Protein AF-A0A936JHH9-F1 (afdb_monomer_lite)

Foldseek 3Di:
DDDDDDDDDDDDDDPPPPPPPPPPPDPDADDAPDKFKEAEAEPVPDDQDPQKWKWKWWWEPQDVVTWTFTAWTKDADPPVRMIMIHHRDFDDQQSFHDDPQFPGGKTWIKMFIWHAPDDGGGIDRDPQVRIFTFWTFAQWGKIADDGQQPSPVVQVQSNQDDHGIFIWGWDDDPVDFIHIHGDDSHHGYIYTDRDLCVGDYGRRPVDDPNCPPDD

Radius of gyration: 26.09 Å; chains: 1; bounding box: 79×79×77 Å

pLDDT: mean 84.9, std 17.97, range [31.81, 98.31]

Secondary structure (DSSP, 8-state):
-----------------------PPP-PPPP-SEEEEEEEE-TT-----TT-EEEEEEEE-SSSS-EEEE--EEEEETTTTEEEEEESSPPPGGGSEE-TT-SSEEEEEEEEEEE-SS---EEESSTTTT-EEEEE-TTEEEEEE-S-GGG-TTSGGGGGSPSEEEEEEEE--TTS--EEEEPPGGG-EEEE-S-GGG-----SSS--TT-----

Sequence (215 aa):
MKYCFFAMVIVAACALAACKDTTSPAPTTPTYKYSFTGKISNPKNITIPDDAYLVTAWSVSRGSPDYGYYFGEGHLDKSTNSFTVGFNADLPAEAMNLNSAMDGGLGVGYVMLVTSPTKLTGKDLKFLTDAKLWGAMDWSGMIYIGGEPSKVEWRPWGKDFKQGYNYAVGVDNPSGFDSYTPGDAKDIILLIDTTLSAFKFPNWTGINPDNHTKK

Structure (mmCIF, N/CA/C/O backbone):
data_AF-A0A936JHH9-F1
#
_entry.id   AF-A0A936JHH9-F1
#
loop_
_atom_site.group_PDB
_atom_site.id
_atom_site.type_symbol
_atom_site.label_atom_id
_atom_site.label_alt_id
_atom_site.label_comp_id
_atom_site.label_asym_id
_atom_site.label_entity_id
_atom_site.label_seq_id
_atom_site.pdbx_PDB_ins_code
_atom_site.Cartn_x
_atom_site.Cartn_y
_atom_site.Cartn_z
_atom_site.occupancy
_atom_site.B_iso_or_equiv
_atom_site.auth_seq_id
_atom_site.auth_comp_id
_atom_site.auth_asym_id
_atom_site.auth_atom_id
_atom_site.pdbx_PDB_model_num
ATOM 1 N N . MET A 1 1 ? -57.285 -57.058 55.289 1.00 37.28 1 MET A N 1
ATOM 2 C CA . MET A 1 1 ? -55.882 -57.258 54.865 1.00 37.28 1 MET A CA 1
ATOM 3 C C . MET A 1 1 ? -55.653 -56.517 53.552 1.00 37.28 1 MET A C 1
ATOM 5 O O . MET A 1 1 ? -56.453 -56.724 52.654 1.00 37.28 1 MET A O 1
ATOM 9 N N . LYS A 1 2 ? -54.550 -55.750 53.474 1.00 38.25 2 LYS A N 1
ATOM 10 C CA . LYS A 1 2 ? -53.863 -55.192 52.279 1.00 38.25 2 LYS A CA 1
ATOM 11 C C . LYS A 1 2 ? -54.515 -53.963 51.602 1.00 38.25 2 LYS A C 1
ATOM 13 O O . LYS A 1 2 ? -55.574 -54.082 51.010 1.00 38.25 2 LYS A O 1
ATOM 18 N N . TYR A 1 3 ? -54.038 -52.749 51.928 1.00 39.53 3 TYR A N 1
ATOM 19 C CA . TYR A 1 3 ? -53.020 -51.912 51.226 1.00 39.53 3 TYR A CA 1
ATOM 20 C C . TYR A 1 3 ? -53.552 -51.306 49.909 1.00 39.53 3 TYR A C 1
ATOM 22 O O . TYR A 1 3 ? -53.861 -52.041 48.984 1.00 39.53 3 TYR A O 1
ATOM 30 N N . CYS A 1 4 ? -53.871 -50.002 49.894 1.00 42.66 4 CYS A N 1
ATOM 31 C CA . CYS A 1 4 ? -53.032 -48.882 49.407 1.00 42.66 4 CYS A CA 1
ATOM 32 C C . CYS A 1 4 ? -52.686 -48.967 47.911 1.00 42.66 4 CYS A C 1
ATOM 34 O O . CYS A 1 4 ? -52.032 -49.922 47.527 1.00 42.66 4 CYS A O 1
ATOM 36 N N . PHE A 1 5 ? -53.024 -47.942 47.115 1.00 42.56 5 PHE A N 1
ATOM 37 C CA . PHE A 1 5 ? -52.044 -47.129 46.369 1.00 42.56 5 PHE A CA 1
ATOM 38 C C . PHE A 1 5 ? -52.719 -45.956 45.627 1.00 42.56 5 PHE A C 1
ATOM 40 O O . PHE A 1 5 ? -53.633 -46.132 44.828 1.00 42.56 5 PHE A O 1
ATOM 47 N N . PHE A 1 6 ? -52.233 -44.751 45.930 1.00 45.19 6 PHE A N 1
ATOM 48 C CA . PHE A 1 6 ? -52.395 -43.507 45.174 1.00 45.19 6 PHE A CA 1
ATOM 49 C C . PHE A 1 6 ? -51.649 -43.597 43.832 1.00 45.19 6 PHE A C 1
ATOM 51 O O . PHE A 1 6 ? -50.535 -44.115 43.815 1.00 45.19 6 PHE A O 1
ATOM 58 N N . ALA A 1 7 ? -52.169 -42.973 42.770 1.00 47.12 7 ALA A N 1
ATOM 59 C CA . ALA A 1 7 ? -51.330 -42.379 41.723 1.00 47.12 7 ALA A CA 1
ATOM 60 C C . ALA A 1 7 ? -52.092 -41.297 40.938 1.00 47.12 7 ALA A C 1
ATOM 62 O O . ALA A 1 7 ? -52.919 -41.569 40.072 1.00 47.12 7 ALA A O 1
ATOM 63 N N . MET A 1 8 ? -51.774 -40.055 41.287 1.00 49.56 8 MET A N 1
ATOM 64 C CA . MET A 1 8 ? -51.993 -38.823 40.536 1.00 49.56 8 MET A CA 1
ATOM 65 C C . MET A 1 8 ? -51.016 -38.812 39.348 1.00 49.56 8 MET A C 1
ATOM 67 O O . MET A 1 8 ? -49.831 -39.066 39.560 1.00 49.56 8 MET A O 1
ATOM 71 N N . VAL A 1 9 ? -51.462 -38.511 38.123 1.00 48.31 9 VAL A N 1
ATOM 72 C CA . VAL A 1 9 ? -50.543 -38.199 37.012 1.00 48.31 9 VAL A CA 1
ATOM 73 C C . VAL A 1 9 ? -50.914 -36.862 36.385 1.00 48.31 9 VAL A C 1
ATOM 75 O O . VAL A 1 9 ? -52.072 -36.554 36.114 1.00 48.31 9 VAL A O 1
ATOM 78 N N . ILE A 1 10 ? -49.857 -36.071 36.265 1.00 47.56 10 ILE A N 1
ATOM 79 C CA . ILE A 1 10 ? -49.744 -34.642 36.022 1.00 47.56 10 ILE A CA 1
ATOM 80 C C . ILE A 1 10 ? -49.918 -34.328 34.532 1.00 47.56 10 ILE A C 1
ATOM 82 O O . ILE A 1 10 ? -49.386 -35.020 33.668 1.00 47.56 10 ILE A O 1
ATOM 86 N N . VAL A 1 11 ? -50.637 -33.240 34.254 1.00 48.34 11 VAL A N 1
ATOM 87 C CA . VAL A 1 11 ? -50.750 -32.598 32.940 1.00 48.34 11 VAL A CA 1
ATOM 88 C C . VAL A 1 11 ? -49.405 -31.959 32.583 1.00 48.34 11 VAL A C 1
ATOM 90 O O . VAL A 1 11 ? -48.969 -31.033 33.263 1.00 48.34 11 VAL A O 1
ATOM 93 N N . ALA A 1 12 ? -48.760 -32.417 31.510 1.00 51.91 12 ALA A N 1
ATOM 94 C CA . ALA A 1 12 ? -47.601 -31.748 30.921 1.00 51.91 12 ALA A CA 1
ATOM 95 C C . ALA A 1 12 ? -48.016 -31.066 29.609 1.00 51.91 12 ALA A C 1
ATOM 97 O O . ALA A 1 12 ? -48.163 -31.710 28.572 1.00 51.91 12 ALA A O 1
ATOM 98 N N . ALA A 1 13 ? -48.228 -29.751 29.667 1.00 50.06 13 ALA A N 1
ATOM 99 C CA . ALA A 1 13 ? -48.361 -28.901 28.493 1.00 50.06 13 ALA A CA 1
ATOM 100 C C . ALA A 1 13 ? -46.955 -28.552 27.976 1.00 50.06 13 ALA A C 1
ATOM 102 O O . ALA A 1 13 ? -46.251 -27.735 28.568 1.00 50.06 13 ALA A O 1
ATOM 103 N N . CYS A 1 14 ? -46.532 -29.179 26.879 1.00 45.53 14 CYS A N 1
ATOM 104 C CA . CYS A 1 14 ? -45.306 -28.805 26.180 1.00 45.53 14 CYS A CA 1
ATOM 105 C C . CYS A 1 14 ? -45.549 -27.525 25.369 1.00 45.53 14 CYS A C 1
ATOM 107 O O . CYS A 1 14 ? -46.066 -27.571 24.254 1.00 45.53 14 CYS A O 1
ATOM 109 N N . ALA A 1 15 ? -45.162 -26.377 25.926 1.00 51.34 15 ALA A N 1
ATOM 110 C CA . ALA A 1 15 ? -44.961 -25.157 25.156 1.00 51.34 15 ALA A CA 1
ATOM 111 C C . ALA A 1 15 ? -43.684 -25.320 24.314 1.00 51.34 15 ALA A C 1
ATOM 113 O O . ALA A 1 15 ? -42.569 -25.209 24.821 1.00 51.34 15 ALA A O 1
ATOM 114 N N . LEU A 1 16 ? -43.848 -25.622 23.026 1.00 47.53 16 LEU A N 1
ATOM 115 C CA . LEU A 1 16 ? -42.763 -25.572 22.051 1.00 47.53 16 LEU A CA 1
ATOM 116 C C . LEU A 1 16 ? -42.421 -24.101 21.784 1.00 47.53 16 LEU A C 1
ATOM 118 O O . LEU A 1 16 ? -43.032 -23.444 20.942 1.00 47.53 16 LEU A O 1
ATOM 122 N N . ALA A 1 17 ? -41.447 -23.578 22.526 1.00 49.69 17 ALA A N 1
ATOM 123 C CA . ALA A 1 17 ? -40.739 -22.366 22.148 1.00 49.69 17 ALA A CA 1
ATOM 124 C C . ALA A 1 17 ? -39.919 -22.675 20.886 1.00 49.69 17 ALA A C 1
ATOM 126 O O . ALA A 1 17 ? -38.860 -23.295 20.948 1.00 49.69 17 ALA A O 1
ATOM 127 N N . ALA A 1 18 ? -40.438 -2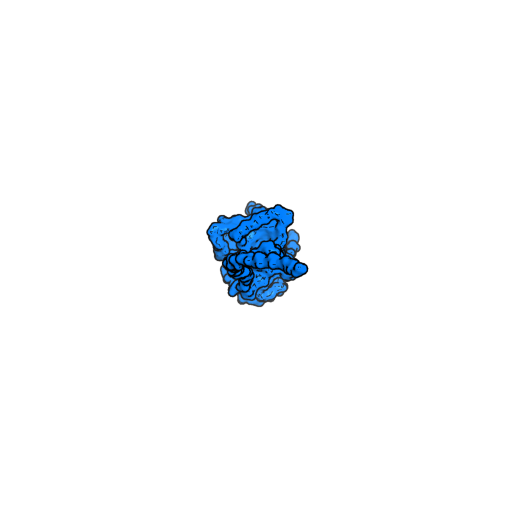2.283 19.723 1.00 47.69 18 ALA A N 1
ATOM 128 C CA . ALA A 1 18 ? -39.674 -22.282 18.487 1.00 47.69 18 ALA A CA 1
ATOM 129 C C . ALA A 1 18 ? -38.610 -21.176 18.580 1.00 47.69 18 ALA A C 1
ATOM 131 O O . ALA A 1 18 ? -38.895 -20.004 18.326 1.00 47.69 18 ALA A O 1
ATOM 132 N N . CYS A 1 19 ? -37.388 -21.546 18.975 1.00 48.44 19 CYS A N 1
ATOM 133 C CA . CYS A 1 19 ? -36.204 -20.726 18.748 1.00 48.44 19 CYS A CA 1
ATOM 134 C C . CYS A 1 19 ? -36.092 -20.487 17.244 1.00 48.44 19 CYS A C 1
ATOM 136 O O . CYS A 1 19 ? -35.827 -21.395 16.459 1.00 48.44 19 CYS A O 1
ATOM 138 N N . LYS A 1 20 ? -36.363 -19.251 16.835 1.00 44.47 20 LYS A N 1
ATOM 139 C CA . LYS A 1 20 ? -36.136 -18.783 15.478 1.00 44.47 20 LYS A CA 1
ATOM 140 C C . LYS A 1 20 ? -34.627 -18.586 15.340 1.00 44.47 20 LYS A C 1
ATOM 142 O O . LYS A 1 20 ? -34.127 -17.489 15.584 1.00 44.47 20 LYS A O 1
ATOM 147 N N . ASP A 1 21 ? -33.918 -19.667 15.021 1.00 44.75 21 ASP A N 1
ATOM 148 C CA . ASP A 1 21 ? -32.500 -19.638 14.668 1.00 44.75 21 ASP A CA 1
ATOM 149 C C . ASP A 1 21 ? -32.340 -18.748 13.441 1.00 44.75 21 ASP A C 1
ATOM 151 O O . ASP A 1 21 ? -32.486 -19.158 12.291 1.00 44.75 21 ASP A O 1
ATOM 155 N N . THR A 1 22 ? -32.087 -17.472 13.703 1.00 45.59 22 THR A N 1
ATOM 156 C CA . THR A 1 22 ? -31.690 -16.522 12.679 1.00 45.59 22 THR A CA 1
ATOM 157 C C . THR A 1 22 ? -30.211 -16.794 12.458 1.00 45.59 22 THR A C 1
ATOM 159 O O . THR A 1 22 ? -29.352 -16.163 13.068 1.00 45.59 22 THR A O 1
ATOM 162 N N . THR A 1 23 ? -29.910 -17.817 11.658 1.00 45.91 23 THR A N 1
ATOM 163 C CA . THR A 1 23 ? -28.561 -18.063 11.150 1.00 45.91 23 THR A CA 1
ATOM 164 C C . THR A 1 23 ? -28.244 -16.903 10.217 1.00 45.91 23 THR A C 1
ATOM 166 O O . THR A 1 23 ? -28.537 -16.933 9.025 1.00 45.91 23 THR A O 1
ATOM 169 N N . SER A 1 24 ? -27.720 -15.818 10.787 1.00 48.38 24 SER A N 1
ATOM 170 C CA . SER A 1 24 ? -27.083 -14.780 9.990 1.00 48.38 24 SER A CA 1
ATOM 171 C C . SER A 1 24 ? -25.964 -15.478 9.212 1.00 48.38 24 SER A C 1
ATOM 173 O O . SER A 1 24 ? -25.169 -16.182 9.848 1.00 48.38 24 SER A O 1
ATOM 175 N N . PRO A 1 25 ? -25.919 -15.391 7.870 1.00 48.16 25 PRO A N 1
ATOM 176 C CA . PRO A 1 25 ? -24.833 -15.999 7.120 1.00 48.16 25 PRO A CA 1
ATOM 177 C C . PRO A 1 25 ? -23.523 -15.452 7.683 1.00 48.16 25 PRO A C 1
ATOM 179 O O . PRO A 1 25 ? -23.380 -14.240 7.862 1.00 48.16 25 PRO A O 1
ATOM 182 N N . ALA A 1 26 ? -22.602 -16.354 8.032 1.00 53.66 26 ALA A N 1
ATOM 183 C CA . ALA A 1 26 ? -21.278 -15.958 8.484 1.00 53.66 26 ALA A CA 1
ATOM 184 C C . ALA A 1 26 ? -20.702 -14.973 7.452 1.00 53.66 26 ALA A C 1
ATOM 186 O O . ALA A 1 26 ? -20.845 -15.237 6.252 1.00 53.66 26 ALA A O 1
ATOM 187 N N . PRO A 1 27 ? -20.115 -13.838 7.873 1.00 54.44 27 PRO A N 1
ATOM 188 C CA . PRO A 1 27 ? -19.534 -12.888 6.938 1.00 54.44 27 PRO A CA 1
ATOM 189 C C . PRO A 1 27 ? -18.523 -13.634 6.067 1.00 54.44 27 PRO A C 1
ATOM 191 O O . PRO A 1 27 ? -17.508 -14.131 6.550 1.00 54.44 27 PRO A O 1
ATOM 194 N N . THR A 1 28 ? -18.845 -13.788 4.785 1.00 62.06 28 THR A N 1
ATOM 195 C CA . THR A 1 28 ? -17.970 -14.472 3.841 1.00 62.06 28 THR A CA 1
ATOM 196 C C . THR A 1 28 ? -16.785 -13.564 3.581 1.00 62.06 28 THR A C 1
ATOM 198 O O . THR A 1 28 ? -16.964 -12.456 3.068 1.00 62.06 28 THR A O 1
ATOM 201 N N . THR A 1 29 ? -15.584 -14.019 3.935 1.00 69.19 29 THR A N 1
ATOM 202 C CA . THR A 1 29 ? -14.341 -13.332 3.585 1.00 69.19 29 THR A CA 1
ATOM 203 C C . THR A 1 29 ? -14.344 -13.040 2.080 1.00 69.19 29 THR A C 1
ATOM 205 O O . THR A 1 29 ? -14.565 -13.965 1.290 1.00 69.19 29 THR A O 1
ATOM 208 N N . PRO A 1 30 ? -14.136 -11.781 1.654 1.00 80.31 30 PRO A N 1
ATOM 209 C CA . PRO A 1 30 ? -14.100 -11.452 0.237 1.00 80.31 30 PRO A CA 1
ATOM 210 C C . PRO A 1 30 ? -13.032 -12.281 -0.480 1.00 80.31 30 PRO A C 1
ATOM 212 O O . PRO A 1 30 ? -11.924 -12.453 0.028 1.00 80.31 30 PRO A O 1
ATOM 215 N N . THR A 1 31 ? -13.363 -12.799 -1.662 1.00 88.88 31 THR A N 1
ATOM 216 C CA . THR A 1 31 ? -12.397 -13.497 -2.519 1.00 88.88 31 THR A CA 1
ATOM 217 C C . THR A 1 31 ? -11.815 -12.504 -3.517 1.00 88.88 31 THR A C 1
ATOM 219 O O . THR A 1 31 ? -12.568 -11.793 -4.180 1.00 88.88 31 THR A O 1
ATOM 222 N N . TYR A 1 32 ? -10.487 -12.471 -3.636 1.00 94.25 32 TYR A N 1
ATOM 223 C CA . TYR A 1 32 ? -9.780 -11.593 -4.566 1.00 94.25 32 TYR A CA 1
ATOM 224 C C . TYR A 1 32 ? -8.966 -12.397 -5.581 1.00 94.25 32 TYR A C 1
ATOM 226 O O . TYR A 1 32 ? -8.462 -13.470 -5.251 1.00 94.25 32 TYR A O 1
ATOM 234 N N . LYS A 1 33 ? -8.779 -11.861 -6.797 1.00 95.50 33 LYS A N 1
ATOM 235 C CA . LYS A 1 33 ? -7.857 -12.443 -7.799 1.00 95.50 33 LYS A CA 1
ATOM 236 C C . LYS A 1 33 ? -6.419 -12.497 -7.268 1.00 95.50 33 LYS A C 1
ATOM 238 O O . LYS A 1 33 ? -5.722 -13.488 -7.465 1.00 95.50 33 LYS A O 1
ATOM 243 N N . TYR A 1 34 ? -5.999 -11.437 -6.580 1.00 96.00 34 TYR A N 1
ATOM 244 C CA . TYR A 1 34 ? -4.738 -11.351 -5.851 1.00 96.00 34 TYR A CA 1
ATOM 245 C C . TYR A 1 34 ? -5.030 -10.900 -4.424 1.00 96.00 34 TYR A C 1
ATOM 247 O O . TYR A 1 34 ? -5.748 -9.920 -4.236 1.00 96.00 34 TYR A O 1
ATOM 255 N N . SER A 1 35 ? -4.474 -11.578 -3.423 1.00 96.38 35 SER A N 1
ATOM 256 C CA . SER A 1 35 ? -4.712 -11.262 -2.011 1.00 96.38 35 SER A CA 1
ATOM 257 C C . SER A 1 35 ? -3.465 -11.440 -1.164 1.00 96.38 35 SER A C 1
ATOM 259 O O . SER A 1 35 ? -2.691 -12.371 -1.383 1.00 96.38 35 SER A O 1
ATOM 261 N N . PHE A 1 36 ? -3.331 -10.593 -0.149 1.00 97.00 36 PHE A N 1
ATOM 262 C CA . PHE A 1 36 ? -2.259 -10.642 0.835 1.00 97.00 36 PHE A CA 1
ATOM 263 C C . PHE A 1 36 ? -2.875 -10.543 2.223 1.00 97.00 36 PHE A C 1
ATOM 265 O O . PHE A 1 36 ? -3.537 -9.553 2.546 1.00 97.00 36 PHE A O 1
ATOM 272 N N . THR A 1 37 ? -2.677 -11.588 3.019 1.00 97.06 37 THR A N 1
ATOM 273 C CA . THR A 1 37 ? -3.232 -11.702 4.367 1.00 97.06 37 THR A CA 1
ATOM 274 C C . THR A 1 37 ? -2.119 -11.546 5.388 1.00 97.06 37 THR A C 1
ATOM 276 O O . THR A 1 37 ? -1.065 -12.162 5.253 1.00 97.06 37 THR A O 1
ATOM 279 N N . GLY A 1 38 ? -2.368 -10.742 6.414 1.00 97.25 38 GLY A N 1
ATOM 280 C CA . GLY A 1 38 ? -1.424 -10.484 7.490 1.00 97.25 38 GLY A CA 1
ATOM 281 C C . GLY A 1 38 ? -2.095 -10.425 8.853 1.00 97.25 38 GLY A C 1
ATOM 282 O O . GLY A 1 38 ? -3.300 -10.654 8.996 1.00 97.25 38 GLY A O 1
ATOM 283 N N . LYS A 1 39 ? -1.300 -10.105 9.873 1.00 97.88 39 LYS A N 1
ATOM 284 C CA . LYS A 1 39 ? -1.772 -9.947 11.253 1.00 97.88 39 LYS A CA 1
ATOM 285 C C . LYS A 1 39 ? -1.937 -8.480 11.613 1.00 97.88 39 LYS A C 1
ATOM 287 O O . LYS A 1 39 ? -1.197 -7.619 11.139 1.00 97.88 39 LYS A O 1
ATOM 292 N N . ILE A 1 40 ? -2.880 -8.210 12.503 1.00 97.94 40 ILE A N 1
ATOM 293 C CA . ILE A 1 40 ? -3.062 -6.887 13.094 1.00 97.94 40 ILE A CA 1
ATOM 294 C C . ILE A 1 40 ? -2.207 -6.794 14.366 1.00 97.94 40 ILE A C 1
ATOM 296 O O . ILE A 1 40 ? -2.269 -7.662 15.236 1.00 97.94 40 ILE A O 1
ATOM 300 N N . SER A 1 41 ? -1.416 -5.731 14.494 1.00 97.44 41 SER A N 1
ATOM 301 C CA . SER A 1 41 ? -0.693 -5.381 15.718 1.00 97.44 41 SER A CA 1
ATOM 302 C C . SER A 1 41 ? -1.325 -4.136 16.331 1.00 97.44 41 SER A C 1
ATOM 304 O O . SER A 1 41 ? -1.274 -3.060 15.742 1.00 97.44 41 SER A O 1
ATOM 306 N N . ASN A 1 42 ? -1.936 -4.270 17.510 1.00 97.25 42 ASN A N 1
ATOM 307 C CA . ASN A 1 42 ? -2.606 -3.166 18.204 1.00 97.25 42 ASN A CA 1
ATOM 308 C C . ASN A 1 42 ? -2.096 -3.008 19.648 1.00 97.25 42 ASN A C 1
ATOM 310 O O . ASN A 1 42 ? -2.848 -3.218 20.600 1.00 97.25 42 ASN A O 1
ATOM 314 N N . PRO A 1 43 ? -0.813 -2.647 19.845 1.00 96.50 43 PRO A N 1
ATOM 315 C CA . PRO A 1 43 ? -0.202 -2.587 21.177 1.00 96.50 43 PRO A CA 1
ATOM 316 C C . PRO A 1 43 ? -0.817 -1.504 22.075 1.00 96.50 43 PRO A C 1
ATOM 318 O O . PRO A 1 43 ? -0.713 -1.577 23.297 1.00 96.50 43 PRO A O 1
ATOM 321 N N . LYS A 1 44 ? -1.459 -0.494 21.475 1.00 97.06 44 LYS A N 1
ATOM 322 C CA . LYS A 1 44 ? -2.108 0.621 22.175 1.00 97.06 44 LYS A CA 1
ATOM 323 C C . LYS A 1 44 ? -3.580 0.353 22.508 1.00 97.06 44 LYS A C 1
ATOM 325 O O . LYS A 1 44 ? -4.221 1.231 23.077 1.00 97.06 44 LYS A O 1
ATOM 330 N N . ASN A 1 45 ? -4.115 -0.824 22.162 1.00 96.25 45 ASN A N 1
ATOM 331 C CA . ASN A 1 45 ? -5.528 -1.181 22.339 1.00 96.25 45 ASN A CA 1
ATOM 332 C C . ASN A 1 45 ? -6.491 -0.124 21.766 1.00 96.25 45 ASN A C 1
ATOM 334 O O . ASN A 1 45 ? -7.514 0.199 22.368 1.00 96.25 45 ASN A O 1
ATOM 338 N N . ILE A 1 46 ? -6.153 0.447 20.608 1.00 97.38 46 ILE A N 1
ATOM 339 C CA . ILE A 1 46 ? -6.993 1.438 19.931 1.00 97.38 46 ILE A CA 1
ATOM 340 C C . ILE A 1 46 ? -8.233 0.731 19.384 1.00 97.38 46 ILE A C 1
ATOM 342 O O . ILE A 1 46 ? -8.122 -0.245 18.640 1.00 97.38 46 ILE A O 1
ATOM 346 N N . THR A 1 47 ? -9.420 1.234 19.718 1.00 96.62 47 THR A N 1
ATOM 347 C CA . THR A 1 47 ? -10.672 0.741 19.137 1.00 96.62 47 THR A CA 1
ATOM 348 C C . THR A 1 47 ? -10.741 1.120 17.660 1.00 96.62 47 THR A C 1
ATOM 350 O O . THR A 1 47 ? -10.872 2.297 17.325 1.00 96.62 47 THR A O 1
ATOM 353 N N . ILE A 1 48 ? -10.668 0.120 16.780 1.00 96.12 48 ILE A N 1
ATOM 354 C CA . ILE A 1 48 ? -10.837 0.299 15.334 1.00 96.12 48 ILE A CA 1
ATOM 355 C C . ILE A 1 48 ? -12.331 0.509 15.032 1.00 96.12 48 ILE A C 1
ATOM 357 O O . ILE A 1 48 ? -13.123 -0.376 15.386 1.00 96.12 48 ILE A O 1
ATOM 361 N N . PRO A 1 49 ? -12.726 1.608 14.362 1.00 96.19 49 PRO A N 1
ATOM 362 C CA . PRO A 1 49 ? -14.112 1.833 13.954 1.00 96.19 49 PRO A CA 1
ATOM 363 C C . PRO A 1 49 ? -14.678 0.699 13.094 1.00 96.19 49 PRO A C 1
ATOM 365 O O . PRO A 1 49 ? -13.938 -0.019 12.421 1.00 96.19 49 PRO A O 1
ATOM 368 N N . ASP A 1 50 ? -15.995 0.521 13.110 1.00 93.31 50 ASP A N 1
ATOM 369 C CA . ASP A 1 50 ? -16.654 -0.528 12.318 1.00 93.31 50 ASP A CA 1
ATOM 370 C C . ASP A 1 50 ? -16.748 -0.183 10.828 1.00 93.31 50 ASP A C 1
ATOM 372 O O . ASP A 1 50 ? -16.818 -1.081 9.995 1.00 93.31 50 ASP A O 1
ATOM 376 N N . ASP A 1 51 ? -16.689 1.105 10.488 1.00 94.62 51 ASP A N 1
ATOM 377 C CA . ASP A 1 51 ? -16.628 1.616 9.118 1.00 94.62 51 ASP A CA 1
ATOM 378 C C . ASP A 1 51 ? -15.189 1.760 8.590 1.00 94.62 51 ASP A C 1
ATOM 380 O O . ASP A 1 51 ? -14.987 2.227 7.468 1.00 94.62 51 ASP A O 1
ATOM 384 N N . ALA A 1 52 ? -14.178 1.366 9.373 1.00 96.50 52 ALA A N 1
ATOM 385 C CA . ALA A 1 52 ? -12.794 1.396 8.924 1.00 96.50 52 ALA A CA 1
ATOM 386 C C . ALA A 1 52 ? -12.549 0.335 7.843 1.00 96.50 52 ALA A C 1
ATOM 388 O O . ALA A 1 52 ? -12.929 -0.828 7.988 1.00 96.50 52 ALA A O 1
ATOM 389 N N . TYR A 1 53 ? -11.861 0.722 6.773 1.00 95.88 53 TYR A N 1
ATOM 390 C CA . TYR A 1 53 ? -11.550 -0.159 5.653 1.00 95.88 53 TYR A CA 1
ATOM 391 C C . TYR A 1 53 ? -10.105 0.001 5.197 1.00 95.88 53 TYR A C 1
ATOM 393 O O . TYR A 1 53 ? -9.462 1.032 5.407 1.00 95.88 53 TYR A O 1
ATOM 401 N N . LEU A 1 54 ? -9.592 -1.054 4.568 1.00 97.31 54 LEU A N 1
ATOM 402 C CA . LEU A 1 54 ? -8.259 -1.053 3.985 1.00 97.31 54 LEU A CA 1
ATOM 403 C C . LEU A 1 54 ? -8.285 -0.500 2.566 1.00 97.31 54 LEU A C 1
ATOM 405 O O . LEU A 1 54 ? -9.151 -0.850 1.762 1.00 97.31 54 LEU A O 1
ATOM 409 N N . VAL A 1 55 ? -7.282 0.311 2.252 1.00 96.50 55 VAL A N 1
ATOM 410 C CA . VAL A 1 55 ? -7.016 0.841 0.916 1.00 96.50 55 VAL A CA 1
ATOM 411 C C . VAL A 1 55 ? -5.513 0.822 0.656 1.00 96.50 55 VAL A C 1
ATOM 413 O O . VAL A 1 55 ? -4.718 0.949 1.587 1.00 96.50 55 VAL A O 1
ATOM 416 N N . THR A 1 56 ? -5.114 0.674 -0.607 1.00 97.50 56 THR A N 1
ATOM 417 C CA . THR A 1 56 ? -3.716 0.881 -1.011 1.00 97.50 56 THR A CA 1
ATOM 418 C C . THR A 1 56 ? -3.587 2.219 -1.731 1.00 97.50 56 THR A C 1
ATOM 420 O O . THR A 1 56 ? -4.277 2.458 -2.724 1.00 97.50 56 THR A O 1
ATOM 423 N N . ALA A 1 57 ? -2.714 3.090 -1.228 1.00 95.81 57 ALA A N 1
ATOM 424 C CA . ALA A 1 57 ? -2.317 4.325 -1.893 1.00 95.81 57 ALA A CA 1
ATOM 425 C C . ALA A 1 57 ? -1.049 4.090 -2.708 1.00 95.81 57 ALA A C 1
ATOM 427 O O . ALA A 1 57 ? 0.028 3.892 -2.150 1.00 95.81 57 ALA A O 1
ATOM 428 N N . TRP A 1 58 ? -1.181 4.121 -4.025 1.00 96.12 58 TRP A N 1
ATOM 429 C CA . TRP A 1 58 ? -0.084 3.976 -4.969 1.00 96.12 58 TRP A CA 1
ATOM 430 C C . TRP A 1 58 ? 0.590 5.328 -5.187 1.00 96.12 58 TRP A C 1
ATOM 432 O O . TRP A 1 58 ? -0.062 6.281 -5.607 1.00 96.12 58 TRP A O 1
ATOM 442 N N . SER A 1 59 ? 1.878 5.421 -4.873 1.00 93.38 59 SER A N 1
ATOM 443 C CA . SER A 1 59 ? 2.683 6.625 -5.061 1.00 93.38 59 SER A CA 1
ATOM 444 C C . SER A 1 59 ? 3.124 6.748 -6.517 1.00 93.38 59 SER A C 1
ATOM 446 O O . SER A 1 59 ? 3.792 5.856 -7.056 1.00 93.38 59 SER A O 1
ATOM 448 N N . VAL A 1 60 ? 2.738 7.850 -7.162 1.00 91.94 60 VAL A N 1
ATOM 449 C CA . VAL A 1 60 ? 3.018 8.113 -8.575 1.00 91.94 60 VAL A CA 1
ATOM 450 C C . VAL A 1 60 ? 3.876 9.368 -8.716 1.00 91.94 60 VAL A C 1
ATOM 452 O O . VAL A 1 60 ? 3.393 10.493 -8.579 1.00 91.94 60 VAL A O 1
ATOM 455 N N . SER A 1 61 ? 5.142 9.155 -9.075 1.00 87.06 61 SER A N 1
ATOM 456 C CA . SER A 1 61 ? 6.166 10.175 -9.330 1.00 87.06 61 SER A CA 1
ATOM 457 C C . SER A 1 61 ? 6.497 10.256 -10.824 1.00 87.06 61 SER A C 1
ATOM 459 O O . SER A 1 61 ? 7.631 10.056 -11.261 1.00 87.06 61 SER A O 1
ATOM 461 N N . ARG A 1 62 ? 5.463 10.484 -11.643 1.00 75.50 62 ARG A N 1
ATOM 462 C CA . ARG A 1 62 ? 5.546 10.527 -13.119 1.00 75.50 62 ARG A CA 1
ATOM 463 C C . ARG A 1 62 ? 4.853 11.758 -13.726 1.00 75.50 62 ARG A C 1
ATOM 465 O O . ARG A 1 62 ? 4.569 11.799 -14.921 1.00 75.50 62 ARG A O 1
ATOM 472 N N . GLY A 1 63 ? 4.542 12.761 -12.913 1.00 64.88 63 GLY A N 1
ATOM 473 C CA . GLY A 1 63 ? 3.892 13.997 -13.337 1.00 64.88 63 GLY A CA 1
ATOM 474 C C . GLY A 1 63 ? 4.264 15.143 -12.408 1.00 64.88 63 GLY A C 1
ATOM 475 O O . GLY A 1 63 ? 4.834 14.919 -11.352 1.00 64.88 63 GLY A O 1
ATOM 476 N N . SER A 1 64 ? 3.957 16.376 -12.806 1.00 72.12 64 SER A N 1
ATOM 477 C CA . SER A 1 64 ? 4.043 17.526 -11.906 1.00 72.12 64 SER A CA 1
ATOM 478 C C . SER A 1 64 ? 2.631 18.072 -11.692 1.00 72.12 64 SER A C 1
ATOM 480 O O . SER A 1 64 ? 2.022 18.538 -12.660 1.00 72.12 64 SER A O 1
ATOM 482 N N . PRO A 1 65 ? 2.069 17.990 -10.475 1.00 81.75 65 PRO A N 1
ATOM 483 C CA . PRO A 1 65 ? 2.658 17.409 -9.263 1.00 81.75 65 PRO A CA 1
ATOM 484 C C . PRO A 1 65 ? 2.614 15.867 -9.235 1.00 81.75 65 PRO A C 1
ATOM 486 O O . PRO A 1 65 ? 1.802 15.247 -9.931 1.00 81.75 65 PRO A O 1
ATOM 489 N N . ASP A 1 66 ? 3.444 15.279 -8.370 1.00 86.31 66 ASP A N 1
ATOM 490 C CA . ASP A 1 66 ? 3.292 13.902 -7.883 1.00 86.31 66 ASP A CA 1
ATOM 491 C C . ASP A 1 66 ? 1.921 13.720 -7.213 1.00 86.31 66 ASP A C 1
ATOM 493 O O . ASP A 1 66 ? 1.314 14.681 -6.727 1.00 86.31 66 ASP A O 1
ATOM 497 N N . TYR A 1 67 ? 1.413 12.488 -7.195 1.00 89.56 67 TYR A N 1
ATOM 498 C CA . TYR A 1 67 ? 0.098 12.189 -6.631 1.00 89.56 67 TYR A CA 1
ATOM 499 C C . TYR A 1 67 ? -0.004 10.772 -6.069 1.00 89.56 67 TYR A C 1
ATOM 501 O O . TYR A 1 67 ? 0.776 9.885 -6.414 1.00 89.56 67 TYR A O 1
ATOM 509 N N . GLY A 1 68 ? -0.997 10.564 -5.205 1.00 92.00 68 GLY A N 1
ATOM 510 C CA . GLY A 1 68 ? -1.439 9.239 -4.793 1.00 92.00 68 GLY A CA 1
ATOM 511 C C . GLY A 1 68 ? -2.555 8.736 -5.705 1.00 92.00 68 GLY A C 1
ATOM 512 O O . GLY A 1 68 ? -3.367 9.518 -6.198 1.00 92.00 68 GLY A O 1
ATOM 513 N N . TYR A 1 69 ? -2.628 7.431 -5.920 1.00 95.00 69 TYR A N 1
ATOM 514 C CA . TYR A 1 69 ? -3.771 6.789 -6.558 1.00 95.00 69 TYR A CA 1
ATOM 515 C C . TYR A 1 69 ? -4.323 5.710 -5.633 1.00 95.00 69 TYR A C 1
ATOM 517 O O . TYR A 1 69 ? -3.596 4.804 -5.240 1.00 95.00 69 TYR A O 1
ATOM 525 N N . TYR A 1 70 ? -5.601 5.773 -5.281 1.00 96.94 70 TYR A N 1
ATOM 526 C CA . TYR A 1 70 ? -6.241 4.773 -4.434 1.00 96.94 70 TYR A CA 1
ATOM 527 C C . TYR A 1 70 ? -6.821 3.643 -5.277 1.00 96.94 70 TYR A C 1
ATOM 529 O O . TYR A 1 70 ? -7.748 3.841 -6.069 1.00 96.94 70 TYR A O 1
ATOM 537 N N . PHE A 1 71 ? -6.271 2.445 -5.100 1.00 97.25 71 PHE A N 1
ATOM 538 C CA . PHE A 1 71 ? -6.729 1.242 -5.784 1.00 97.25 71 PHE A CA 1
ATOM 539 C C . PHE A 1 71 ? -6.478 0.001 -4.938 1.00 97.25 71 PHE A C 1
ATOM 541 O O . PHE A 1 71 ? -5.417 -0.143 -4.334 1.00 97.25 71 PHE A O 1
ATOM 548 N N . GLY A 1 72 ? -7.428 -0.928 -4.964 1.00 95.75 72 GLY A N 1
ATOM 549 C CA . GLY A 1 72 ? -7.449 -2.088 -4.084 1.00 95.75 72 GLY A CA 1
ATOM 550 C C . GLY A 1 72 ? -8.305 -1.838 -2.854 1.00 95.75 72 GLY A C 1
ATOM 551 O O . GLY A 1 72 ? -8.592 -0.703 -2.472 1.00 95.75 72 GLY A O 1
ATOM 552 N N . GLU A 1 73 ? -8.736 -2.928 -2.251 1.00 94.50 73 GLU A N 1
ATOM 553 C CA . GLU A 1 73 ? -9.593 -2.915 -1.077 1.00 94.50 73 GLU A CA 1
ATOM 554 C C . GLU A 1 73 ? -9.147 -3.999 -0.111 1.00 94.50 73 GLU A C 1
ATOM 556 O O . GLU A 1 73 ? -8.294 -4.826 -0.429 1.00 94.50 73 GLU A O 1
ATOM 561 N N . GLY A 1 74 ? -9.702 -4.005 1.089 1.00 93.38 74 GLY A N 1
ATOM 562 C CA . GLY A 1 74 ? -9.413 -5.074 2.016 1.00 93.38 74 GLY A CA 1
ATOM 563 C C . GLY A 1 74 ? -10.439 -5.193 3.116 1.00 93.38 74 GLY A C 1
ATOM 564 O O . GLY A 1 74 ? -11.373 -4.402 3.237 1.00 93.38 74 GLY A O 1
ATOM 565 N N . HIS A 1 75 ? -10.241 -6.227 3.913 1.00 91.62 75 HIS A N 1
ATOM 566 C CA . HIS A 1 75 ? -11.129 -6.644 4.975 1.00 91.62 75 HIS A CA 1
ATOM 567 C C . HIS A 1 75 ? -10.327 -6.874 6.255 1.00 91.62 75 HIS A C 1
ATOM 569 O O . HIS A 1 75 ? -9.224 -7.424 6.209 1.00 91.62 75 HIS A O 1
ATOM 575 N N . LEU A 1 76 ? -10.893 -6.462 7.388 1.00 94.25 76 LEU A N 1
ATOM 576 C CA . LEU A 1 76 ? -10.393 -6.791 8.716 1.00 94.25 76 LEU A CA 1
ATOM 577 C C . LEU A 1 76 ? -11.242 -7.909 9.311 1.00 94.25 76 LEU A C 1
ATOM 579 O O . LEU A 1 76 ? -12.457 -7.757 9.432 1.00 94.25 76 LEU A O 1
ATOM 583 N N . ASP A 1 77 ? -10.592 -8.966 9.779 1.00 92.50 77 ASP A N 1
ATOM 584 C CA . ASP A 1 77 ? -11.215 -9.968 10.629 1.00 92.50 77 ASP A CA 1
ATOM 585 C C . ASP A 1 77 ? -10.746 -9.755 12.074 1.00 92.50 77 ASP A C 1
ATOM 587 O O . ASP A 1 77 ? -9.680 -10.209 12.506 1.00 92.50 77 ASP A O 1
ATOM 591 N N . LYS A 1 78 ? -11.578 -9.039 12.837 1.00 87.25 78 LYS A N 1
ATOM 592 C CA . LYS A 1 78 ? -11.332 -8.742 14.255 1.00 87.25 78 LYS A CA 1
ATOM 593 C C . LYS A 1 78 ? -11.340 -10.013 15.123 1.00 87.25 78 LYS A C 1
ATOM 595 O O . LYS A 1 78 ? -10.753 -9.996 16.199 1.00 87.25 78 LYS A O 1
ATOM 600 N N . SER A 1 79 ? -11.976 -11.104 14.679 1.00 89.56 79 SER A N 1
ATOM 601 C CA . SER A 1 79 ? -12.081 -12.352 15.450 1.00 89.56 79 SER A CA 1
ATOM 602 C C . SER A 1 79 ? -10.801 -13.186 15.392 1.00 89.56 79 SER A C 1
ATOM 604 O O . SER A 1 79 ? -10.406 -13.785 16.390 1.00 89.56 79 SER A O 1
ATOM 606 N N . THR A 1 80 ? -10.115 -13.169 14.247 1.00 91.31 80 THR A N 1
ATOM 607 C CA . THR A 1 80 ? -8.826 -13.849 14.044 1.00 91.31 80 THR A CA 1
ATOM 608 C C . THR A 1 80 ? -7.629 -12.903 14.153 1.00 91.31 80 THR A C 1
ATOM 610 O O . THR A 1 80 ? -6.485 -13.332 13.994 1.00 91.31 80 THR A O 1
ATOM 613 N N . ASN A 1 81 ? -7.879 -11.622 14.451 1.00 93.50 81 ASN A N 1
ATOM 614 C CA . ASN A 1 81 ? -6.880 -10.555 14.507 1.00 93.50 81 ASN A CA 1
ATOM 615 C C . ASN A 1 81 ? -6.028 -10.492 13.223 1.00 93.50 81 ASN A C 1
ATOM 617 O O . ASN A 1 81 ? -4.799 -10.346 13.255 1.00 93.50 81 ASN A O 1
ATOM 621 N N . SER A 1 82 ? -6.699 -10.644 12.083 1.00 96.06 82 SER A N 1
ATOM 622 C CA . SER A 1 82 ? -6.083 -10.699 10.764 1.00 96.06 82 SER A CA 1
ATOM 623 C C . SER A 1 82 ? -6.694 -9.673 9.823 1.00 96.06 82 SER A C 1
ATOM 625 O O . SER A 1 82 ? -7.762 -9.107 10.065 1.00 96.06 82 SER A O 1
ATOM 627 N N . PHE A 1 83 ? -5.990 -9.411 8.734 1.00 96.69 83 PHE A N 1
ATOM 628 C CA . PHE A 1 83 ? -6.498 -8.582 7.662 1.00 96.69 83 PHE A CA 1
ATOM 629 C C . PHE A 1 83 ? -6.131 -9.170 6.314 1.00 96.69 83 PHE A C 1
ATOM 631 O O . PHE A 1 83 ? -5.150 -9.898 6.201 1.00 96.69 83 PHE A O 1
ATOM 638 N N . THR A 1 84 ? -6.896 -8.826 5.285 1.00 96.56 84 THR A N 1
ATOM 639 C CA . THR A 1 84 ? -6.581 -9.169 3.899 1.00 96.56 84 THR A CA 1
ATOM 640 C C . THR A 1 84 ? -6.738 -7.938 3.029 1.00 96.56 84 THR A C 1
ATOM 642 O O . THR A 1 84 ? -7.812 -7.344 3.015 1.00 96.56 84 THR A O 1
ATOM 645 N N . VAL A 1 85 ? -5.693 -7.572 2.290 1.00 97.00 85 VAL A N 1
ATOM 646 C CA . VAL A 1 85 ? -5.793 -6.628 1.169 1.00 97.00 85 VAL A CA 1
ATOM 647 C C . VAL A 1 85 ? -5.871 -7.417 -0.132 1.00 97.00 85 VAL A C 1
ATOM 649 O O . VAL A 1 85 ? -5.276 -8.491 -0.250 1.00 97.00 85 VAL A O 1
ATOM 652 N N . GLY A 1 86 ? -6.613 -6.909 -1.105 1.00 96.44 86 GLY A N 1
ATOM 653 C CA . GLY A 1 86 ? -6.874 -7.618 -2.338 1.00 96.44 86 GLY A CA 1
ATOM 654 C C . GLY A 1 86 ? -7.123 -6.733 -3.547 1.00 96.44 86 GLY A C 1
ATOM 655 O O . GLY A 1 86 ? -7.484 -5.556 -3.453 1.00 96.44 86 GLY A O 1
ATOM 656 N N . PHE A 1 87 ? -6.907 -7.347 -4.707 1.00 97.38 87 PHE A N 1
ATOM 657 C CA . PHE A 1 87 ? -6.975 -6.724 -6.019 1.00 97.38 87 PHE A CA 1
ATOM 658 C C . PHE A 1 87 ? -7.677 -7.677 -6.990 1.00 97.38 87 PHE A C 1
ATOM 660 O O . PHE A 1 87 ? -7.294 -8.840 -7.122 1.00 97.38 87 PHE A O 1
ATOM 667 N N . ASN A 1 88 ? -8.712 -7.185 -7.672 1.00 96.12 88 ASN A N 1
ATOM 668 C CA . ASN A 1 88 ? -9.515 -7.964 -8.626 1.00 96.12 88 ASN A CA 1
ATOM 669 C C . ASN A 1 88 ? -9.173 -7.689 -10.094 1.00 96.12 88 ASN A C 1
ATOM 671 O O . ASN A 1 88 ? -9.665 -8.371 -10.991 1.00 96.12 88 ASN A O 1
ATOM 675 N N . ALA A 1 89 ? -8.304 -6.718 -10.336 1.00 96.50 89 ALA A N 1
ATOM 676 C CA . ALA A 1 89 ? -7.761 -6.399 -11.640 1.00 96.50 89 ALA A CA 1
ATOM 677 C C . ALA A 1 89 ? -6.273 -6.086 -11.491 1.00 96.50 89 ALA A C 1
ATOM 679 O O . ALA A 1 89 ? -5.773 -5.920 -10.378 1.00 96.50 89 ALA A O 1
ATOM 680 N N . ASP A 1 90 ? -5.595 -6.027 -12.625 1.0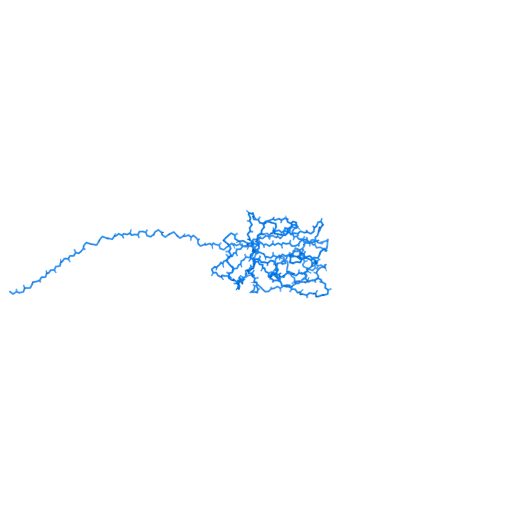0 96.62 90 ASP A N 1
ATOM 681 C CA . ASP A 1 90 ? -4.238 -5.512 -12.721 1.00 96.62 90 ASP A CA 1
ATOM 682 C C . ASP A 1 90 ? -4.222 -4.023 -12.340 1.00 96.62 90 ASP A C 1
ATOM 684 O O . ASP A 1 90 ? -5.248 -3.336 -12.422 1.00 96.62 90 ASP A O 1
ATOM 688 N N . LEU A 1 91 ? -3.066 -3.512 -11.909 1.00 97.06 91 LEU A N 1
ATOM 689 C CA . LEU A 1 91 ? -2.975 -2.131 -11.448 1.00 97.06 91 LEU A CA 1
ATOM 690 C C . LEU A 1 91 ? -3.262 -1.172 -12.620 1.00 97.06 91 LEU A C 1
ATOM 692 O O . LEU A 1 91 ? -2.660 -1.339 -13.685 1.00 97.06 91 LEU A O 1
ATOM 696 N N . PRO A 1 92 ? -4.141 -0.161 -12.462 1.00 95.50 92 PRO A N 1
ATOM 697 C CA . PRO A 1 92 ? -4.394 0.807 -13.522 1.00 95.50 92 PRO A CA 1
ATOM 698 C C . PRO A 1 92 ? -3.116 1.537 -13.941 1.00 95.50 92 PRO A C 1
ATOM 700 O O . PRO A 1 92 ? -2.275 1.866 -13.107 1.00 95.50 92 PRO A O 1
ATOM 703 N N . ALA A 1 93 ? -2.991 1.862 -15.230 1.00 92.81 93 ALA A N 1
ATOM 704 C CA . ALA A 1 93 ? -1.821 2.575 -15.754 1.00 92.81 93 ALA A CA 1
ATOM 705 C C . ALA A 1 93 ? -1.578 3.935 -15.085 1.00 92.81 93 ALA A C 1
ATOM 707 O O . ALA A 1 93 ? -0.434 4.352 -14.938 1.00 92.81 93 ALA A O 1
ATOM 708 N N . GLU A 1 94 ? -2.640 4.597 -14.629 1.00 92.50 94 GLU A N 1
ATOM 709 C CA . GLU A 1 94 ? -2.569 5.857 -13.881 1.00 92.50 94 GLU A CA 1
ATOM 710 C C . GLU A 1 94 ? -1.989 5.697 -12.469 1.00 92.50 94 GLU A C 1
ATOM 712 O O . GLU A 1 94 ? -1.518 6.667 -11.891 1.00 92.50 94 GLU A O 1
ATOM 717 N N . ALA A 1 95 ? -1.990 4.484 -11.914 1.00 94.69 95 ALA A N 1
ATOM 718 C CA . ALA A 1 95 ? -1.378 4.164 -10.626 1.00 94.69 95 ALA A CA 1
ATOM 719 C C . ALA A 1 95 ? 0.059 3.623 -10.772 1.00 94.69 95 ALA A C 1
ATOM 721 O O . ALA A 1 95 ? 0.687 3.249 -9.781 1.00 94.69 95 ALA A O 1
ATOM 722 N N . MET A 1 96 ? 0.580 3.554 -12.003 1.00 93.38 96 MET A N 1
ATOM 723 C CA . MET A 1 96 ? 1.905 3.026 -12.309 1.00 93.38 96 MET A CA 1
ATOM 724 C C . MET A 1 96 ? 2.902 4.130 -12.674 1.00 93.38 96 MET A C 1
ATOM 726 O O . MET A 1 96 ? 2.633 5.037 -13.465 1.00 93.38 96 MET A O 1
ATOM 730 N N . ASN A 1 97 ? 4.131 3.978 -12.190 1.00 91.75 97 ASN A N 1
ATOM 731 C CA . ASN A 1 97 ? 5.293 4.720 -12.659 1.00 91.75 97 ASN A CA 1
ATOM 732 C C . ASN A 1 97 ? 5.806 4.058 -13.946 1.00 91.75 97 ASN A C 1
ATOM 734 O O . ASN A 1 97 ? 6.584 3.101 -13.907 1.00 91.75 97 ASN A O 1
ATOM 738 N N . LEU A 1 98 ? 5.305 4.531 -15.091 1.00 87.56 98 LEU A N 1
ATOM 739 C CA . LEU A 1 98 ? 5.683 4.020 -16.414 1.00 87.56 98 LEU A CA 1
ATOM 740 C C . LEU A 1 98 ? 7.015 4.618 -16.892 1.00 87.56 98 LEU A C 1
ATOM 742 O O . LEU A 1 98 ? 7.255 5.820 -16.746 1.00 87.56 98 LEU A O 1
ATOM 746 N N . ASN A 1 99 ? 7.815 3.802 -17.577 1.00 76.81 99 ASN A N 1
ATOM 747 C CA . ASN A 1 99 ? 9.020 4.203 -18.307 1.00 76.81 99 ASN A CA 1
ATOM 748 C C . ASN A 1 99 ? 8.899 3.734 -19.770 1.00 76.81 99 ASN A C 1
ATOM 750 O O . ASN A 1 99 ? 8.320 2.685 -20.025 1.00 76.81 99 ASN A O 1
ATOM 754 N N . SER A 1 100 ? 9.458 4.487 -20.724 1.00 73.50 100 SER A N 1
ATOM 755 C CA . SER A 1 100 ? 9.525 4.124 -22.147 1.00 73.50 100 SER A CA 1
ATOM 756 C C . SER A 1 100 ? 10.188 2.773 -22.439 1.00 73.50 100 SER A C 1
ATOM 758 O O . SER A 1 100 ? 9.925 2.202 -23.490 1.00 73.50 100 SER A O 1
ATOM 760 N N . ALA A 1 101 ? 11.051 2.269 -21.550 1.00 69.06 101 ALA A N 1
ATOM 761 C CA . ALA A 1 101 ? 11.731 0.981 -21.716 1.00 69.06 101 ALA A CA 1
ATOM 762 C C . ALA A 1 101 ? 10.894 -0.237 -21.274 1.00 69.06 101 ALA A C 1
ATOM 764 O O . ALA A 1 101 ? 11.291 -1.372 -21.528 1.00 69.06 101 ALA A O 1
ATOM 765 N N . MET A 1 102 ? 9.757 -0.027 -20.604 1.00 70.00 102 MET A N 1
ATOM 766 C CA . MET A 1 102 ? 8.949 -1.095 -20.016 1.00 70.00 102 MET A CA 1
ATOM 767 C C . MET A 1 102 ? 7.630 -1.256 -20.772 1.00 70.00 102 MET A C 1
ATOM 769 O O . MET A 1 102 ? 6.884 -0.292 -20.931 1.00 70.00 102 MET A O 1
ATOM 773 N N . ASP A 1 103 ? 7.296 -2.491 -21.159 1.00 70.56 103 ASP A N 1
ATOM 774 C CA . ASP A 1 103 ? 5.936 -2.861 -21.577 1.00 70.56 103 ASP A CA 1
ATOM 775 C C . ASP A 1 103 ? 5.048 -2.976 -20.319 1.00 70.56 103 ASP A C 1
ATOM 777 O O . ASP A 1 103 ? 4.594 -4.057 -19.950 1.00 70.56 103 ASP A O 1
ATOM 781 N N . GLY A 1 104 ? 4.901 -1.866 -19.585 1.00 75.56 104 GLY A N 1
ATOM 782 C CA . GLY A 1 104 ? 4.225 -1.777 -18.290 1.00 75.56 104 GLY A CA 1
ATOM 783 C C . GLY A 1 104 ? 4.838 -0.727 -17.350 1.00 75.56 104 GLY A C 1
ATOM 784 O O . GLY A 1 104 ? 5.404 0.270 -17.805 1.00 75.56 104 GLY A O 1
ATOM 785 N N . GLY A 1 105 ? 4.682 -0.897 -16.034 1.00 90.50 105 GLY A N 1
ATOM 786 C CA . GLY A 1 105 ? 5.150 0.080 -15.047 1.00 90.50 105 GLY A CA 1
ATOM 787 C C . GLY A 1 105 ? 5.382 -0.476 -13.648 1.00 90.50 105 GLY A C 1
ATOM 788 O O . GLY A 1 105 ? 4.976 -1.590 -13.328 1.00 90.50 105 GLY A O 1
ATOM 789 N N . LEU A 1 106 ? 6.011 0.340 -12.802 1.00 94.56 106 LEU A N 1
ATOM 790 C CA . LEU A 1 106 ? 6.241 0.042 -11.388 1.00 94.56 106 LEU A CA 1
ATOM 791 C C . LEU A 1 106 ? 5.189 0.740 -10.517 1.00 94.56 106 LEU A C 1
ATOM 793 O O . LEU A 1 106 ? 5.100 1.968 -10.508 1.00 94.56 106 LEU A O 1
ATOM 797 N N . GLY A 1 107 ? 4.421 -0.018 -9.744 1.00 96.00 107 GLY A N 1
ATOM 798 C CA . GLY A 1 107 ? 3.583 0.512 -8.669 1.00 96.00 107 GLY A CA 1
ATOM 799 C C . GLY A 1 107 ? 4.279 0.376 -7.318 1.00 96.00 107 GLY A C 1
ATOM 800 O O . GLY A 1 107 ? 4.790 -0.698 -7.007 1.00 96.00 107 GLY A O 1
ATOM 801 N N . VAL A 1 108 ? 4.257 1.437 -6.509 1.00 96.50 108 VAL A N 1
ATOM 802 C CA . VAL A 1 108 ? 4.681 1.414 -5.099 1.00 96.50 108 VAL A CA 1
ATOM 803 C C . VAL A 1 108 ? 3.487 1.809 -4.241 1.00 96.50 108 VAL A C 1
ATOM 805 O O . VAL A 1 108 ? 3.021 2.939 -4.332 1.00 96.50 108 VAL A O 1
ATOM 808 N N . GLY A 1 109 ? 2.951 0.870 -3.467 1.00 96.69 109 GLY A N 1
ATOM 809 C CA . GLY A 1 109 ? 1.687 1.000 -2.751 1.00 96.69 109 GLY A CA 1
ATOM 810 C C . GLY A 1 109 ? 1.842 0.942 -1.236 1.00 96.69 109 GLY A C 1
ATOM 811 O O . GLY A 1 109 ? 2.444 0.013 -0.701 1.00 96.69 109 GLY A O 1
ATOM 812 N N . TYR A 1 110 ? 1.227 1.893 -0.539 1.00 95.62 110 TYR A N 1
ATOM 813 C CA . TYR A 1 110 ? 1.125 1.923 0.918 1.00 95.62 110 TYR A CA 1
ATOM 814 C C . TYR A 1 110 ? -0.255 1.437 1.349 1.00 95.62 110 TYR A C 1
ATOM 816 O O . TYR A 1 110 ? -1.268 2.042 0.991 1.00 95.62 110 TYR A O 1
ATOM 824 N N . VAL A 1 111 ? -0.309 0.345 2.109 1.00 97.38 111 VAL A N 1
ATOM 825 C CA . VAL A 1 111 ? -1.571 -0.175 2.648 1.00 97.38 111 VAL A CA 1
ATOM 826 C C . VAL A 1 111 ? -1.902 0.567 3.932 1.00 97.38 111 VAL A C 1
ATOM 828 O O . VAL A 1 111 ? -1.090 0.624 4.857 1.00 97.38 111 VAL A O 1
ATOM 831 N N . MET A 1 112 ? -3.109 1.115 3.988 1.00 96.81 112 MET A N 1
ATOM 832 C CA . MET A 1 112 ? -3.596 1.900 5.112 1.00 96.81 112 MET A CA 1
ATOM 833 C C . MET A 1 112 ? -4.989 1.457 5.516 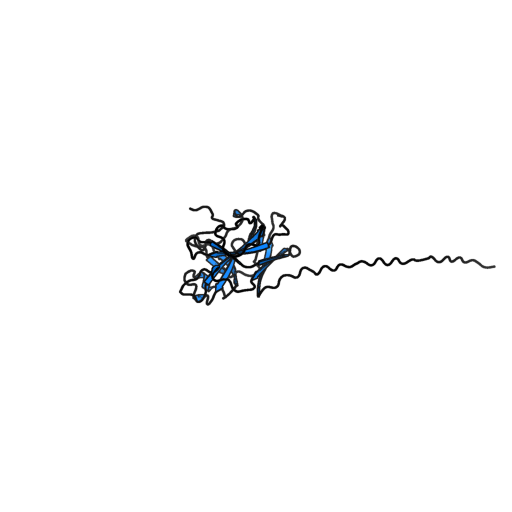1.00 96.81 112 MET A C 1
ATOM 835 O O . MET A 1 112 ? -5.817 1.106 4.677 1.00 96.81 112 MET A O 1
ATOM 839 N N . LEU A 1 113 ? -5.250 1.542 6.813 1.00 97.94 113 LEU A N 1
ATOM 840 C CA . LEU A 1 113 ? -6.565 1.423 7.408 1.00 97.94 113 LEU A CA 1
ATOM 841 C C . LEU A 1 113 ? -7.106 2.822 7.675 1.00 97.94 113 LEU A C 1
ATOM 843 O O . LEU A 1 113 ? -6.493 3.600 8.411 1.00 97.94 113 LEU A O 1
ATOM 847 N N . VAL A 1 114 ? -8.253 3.138 7.086 1.00 97.44 114 VAL A N 1
ATOM 848 C CA . VAL A 1 114 ? -8.821 4.485 7.123 1.00 97.44 114 VAL A CA 1
ATOM 849 C C . VAL A 1 114 ? -10.322 4.463 7.376 1.00 97.44 114 VAL A C 1
ATOM 851 O O . VAL A 1 114 ? -10.995 3.471 7.116 1.00 97.44 114 VAL A O 1
ATOM 854 N N . THR A 1 115 ? -10.853 5.591 7.834 1.00 97.38 115 THR A N 1
ATOM 855 C CA . THR A 1 115 ? -12.279 5.938 7.726 1.00 97.38 115 THR A CA 1
ATOM 856 C C . THR A 1 115 ? -12.399 7.196 6.881 1.00 97.38 115 THR A C 1
ATOM 858 O O . THR A 1 115 ? -11.593 8.113 7.042 1.00 97.38 115 THR A O 1
ATOM 861 N N . SER A 1 116 ? -13.400 7.283 6.013 1.00 96.19 116 SER A N 1
ATOM 862 C CA . SER A 1 116 ? -13.664 8.479 5.207 1.00 96.19 116 SER A CA 1
ATOM 863 C C . SER A 1 116 ? -15.157 8.558 4.874 1.00 96.19 116 SER A C 1
ATOM 865 O O . SER A 1 116 ? -15.777 7.501 4.737 1.00 96.19 116 SER A O 1
ATOM 867 N N . PRO A 1 117 ? -15.748 9.762 4.714 1.00 95.06 117 PRO A N 1
ATOM 868 C CA . PRO A 1 117 ? -17.147 9.916 4.305 1.00 95.06 117 PRO A CA 1
ATOM 869 C C . PRO A 1 117 ? -17.476 9.232 2.971 1.00 95.06 117 PRO A C 1
ATOM 871 O O . PRO A 1 117 ? -18.620 8.857 2.728 1.00 95.06 117 PRO A O 1
ATOM 874 N N . THR A 1 118 ? -16.473 9.069 2.107 1.00 93.88 118 THR A N 1
ATOM 875 C CA . THR A 1 118 ? -16.583 8.396 0.811 1.00 93.88 118 THR A CA 1
ATOM 876 C C . THR A 1 118 ? -15.427 7.420 0.629 1.00 93.88 118 THR A C 1
ATOM 878 O O . THR A 1 118 ? -14.315 7.683 1.083 1.00 93.88 118 THR A O 1
ATOM 881 N N . LYS A 1 119 ? -15.660 6.291 -0.054 1.00 93.25 119 LYS A N 1
ATOM 882 C CA . LYS A 1 119 ? -14.591 5.316 -0.323 1.00 93.25 119 LYS A CA 1
ATOM 883 C C . LYS A 1 119 ? -13.499 5.978 -1.172 1.00 93.25 119 LYS A C 1
ATOM 885 O O . LYS A 1 119 ? -13.791 6.485 -2.253 1.00 93.25 119 LYS A O 1
ATOM 890 N N . LEU A 1 120 ? -12.261 5.963 -0.682 1.00 94.75 120 LEU A N 1
ATOM 891 C CA . LEU A 1 120 ? -11.110 6.503 -1.397 1.00 94.75 120 LEU A CA 1
ATOM 892 C C . LEU A 1 120 ? -10.864 5.677 -2.661 1.00 94.75 120 LEU A C 1
ATOM 894 O O . LEU A 1 120 ? -10.724 4.454 -2.608 1.00 94.75 120 LEU A O 1
ATOM 898 N N . THR A 1 121 ? -10.825 6.348 -3.806 1.00 95.00 121 THR A N 1
ATOM 899 C CA . THR A 1 121 ? -10.595 5.729 -5.110 1.00 95.00 121 THR A CA 1
ATOM 900 C C . THR A 1 121 ? -9.994 6.746 -6.072 1.00 95.00 121 THR A C 1
ATOM 902 O O . THR A 1 121 ? -10.273 7.940 -5.973 1.00 95.00 121 THR A O 1
ATOM 905 N N . GLY A 1 122 ? -9.174 6.274 -7.008 1.00 94.44 122 GLY A N 1
ATOM 906 C CA . GLY A 1 122 ? -8.616 7.111 -8.059 1.00 94.44 122 GLY A CA 1
ATOM 907 C C . GLY A 1 122 ? -7.557 8.089 -7.557 1.00 94.44 122 GLY A C 1
ATOM 908 O O . GLY A 1 122 ? -6.951 7.904 -6.501 1.00 94.44 122 GLY A O 1
ATOM 909 N N . LYS A 1 123 ? -7.299 9.115 -8.364 1.00 93.00 123 LYS A N 1
ATOM 910 C CA . LYS A 1 123 ? -6.230 10.088 -8.142 1.00 93.00 123 LYS A CA 1
ATOM 911 C C . LYS A 1 123 ? -6.543 11.042 -6.983 1.00 93.00 123 LYS A C 1
ATOM 913 O O . LYS A 1 123 ? -7.600 11.662 -6.965 1.00 93.00 123 LYS A O 1
ATOM 918 N N . ASP A 1 124 ? -5.560 11.249 -6.112 1.00 89.12 124 ASP A N 1
ATOM 919 C CA . ASP A 1 124 ? -5.575 12.233 -5.032 1.00 89.12 124 ASP A CA 1
ATOM 920 C C . ASP A 1 124 ? -4.257 13.024 -4.995 1.00 89.12 124 ASP A C 1
ATOM 922 O O . ASP A 1 124 ? -3.160 12.468 -4.910 1.00 89.12 124 ASP A O 1
ATOM 926 N N . LEU A 1 125 ? -4.368 14.351 -5.076 1.00 84.38 125 LEU A N 1
ATOM 927 C CA . LEU A 1 125 ? -3.233 15.278 -5.011 1.00 84.38 125 LEU A CA 1
ATOM 928 C C . LEU A 1 125 ? -2.832 15.624 -3.572 1.00 84.38 125 LEU A C 1
ATOM 930 O O . LEU A 1 125 ? -1.757 16.180 -3.348 1.00 84.38 125 LEU A O 1
ATOM 934 N N . LYS A 1 126 ? -3.696 15.337 -2.599 1.00 83.12 126 LYS A N 1
ATOM 935 C CA . LYS A 1 126 ? -3.481 15.620 -1.186 1.00 83.12 126 LYS A CA 1
ATOM 936 C C . LYS A 1 126 ? -3.735 14.334 -0.417 1.00 83.12 126 LYS A C 1
ATOM 938 O O . LYS A 1 126 ? -4.864 14.013 -0.092 1.00 83.12 126 LYS A O 1
ATOM 943 N N . PHE A 1 127 ? -2.659 13.621 -0.112 1.00 81.31 127 PHE A N 1
ATOM 944 C CA . PHE A 1 127 ? -2.703 12.344 0.594 1.00 81.31 127 PHE A CA 1
ATOM 945 C C . PHE A 1 127 ? -3.713 12.335 1.755 1.00 81.31 127 PHE A C 1
ATOM 947 O O . PHE A 1 127 ? -3.631 13.162 2.665 1.00 81.31 127 PHE A O 1
ATOM 954 N N . LEU A 1 128 ? -4.643 11.378 1.705 1.00 84.06 128 LEU A N 1
ATOM 955 C CA . LEU A 1 128 ? -5.715 11.159 2.676 1.00 84.06 128 LEU A CA 1
ATOM 956 C C . LEU A 1 128 ? -6.667 12.354 2.802 1.00 84.06 128 LEU A C 1
ATOM 958 O O . LEU A 1 128 ? -7.074 12.714 3.910 1.00 84.06 128 LEU A O 1
ATOM 962 N N . THR A 1 129 ? -7.049 12.965 1.676 1.00 83.31 129 THR A N 1
ATOM 963 C CA . THR A 1 129 ? -8.079 14.011 1.689 1.00 83.31 129 THR A CA 1
ATOM 964 C C . THR A 1 129 ? -9.357 13.475 2.331 1.00 83.31 129 THR A C 1
ATOM 966 O O . THR A 1 129 ? -9.887 12.443 1.927 1.00 83.31 129 THR A O 1
ATOM 969 N N . ASP A 1 130 ? -9.827 14.170 3.369 1.00 87.25 130 ASP A N 1
ATOM 970 C CA . ASP A 1 130 ? -11.053 13.857 4.114 1.00 87.25 130 ASP A CA 1
ATOM 971 C C . ASP A 1 130 ? -11.112 12.422 4.672 1.00 87.25 130 ASP A C 1
ATOM 973 O O . ASP A 1 130 ? -12.184 11.858 4.905 1.00 87.25 130 ASP A O 1
ATOM 977 N N . ALA A 1 131 ? -9.947 11.823 4.918 1.00 94.50 131 ALA A N 1
ATOM 978 C CA . ALA A 1 131 ? -9.816 10.518 5.539 1.00 94.50 131 ALA A CA 1
ATOM 979 C C . ALA A 1 131 ? -9.063 10.618 6.867 1.00 94.50 131 ALA A C 1
ATOM 981 O O . ALA A 1 131 ? -8.161 11.434 7.056 1.00 94.50 131 ALA A O 1
ATOM 982 N N . LYS A 1 132 ? -9.426 9.745 7.802 1.00 96.38 132 LYS A N 1
ATOM 983 C CA . LYS A 1 132 ? -8.725 9.562 9.068 1.00 96.38 132 LYS A CA 1
ATOM 984 C C . LYS A 1 132 ? -7.968 8.244 9.034 1.00 96.38 132 LYS A C 1
ATOM 986 O O . LYS A 1 132 ? -8.554 7.208 8.730 1.00 96.38 132 LYS A O 1
ATOM 991 N N . LEU A 1 133 ? -6.684 8.301 9.373 1.00 96.62 133 LEU A N 1
ATOM 992 C CA . LEU A 1 133 ? -5.806 7.143 9.494 1.00 96.62 133 LEU A CA 1
ATOM 993 C C . LEU A 1 133 ? -6.038 6.412 10.824 1.00 96.62 133 LEU A C 1
ATOM 995 O O . LEU A 1 133 ? -6.186 7.044 11.873 1.00 96.62 133 LEU A O 1
ATOM 999 N N . TRP A 1 134 ? -6.030 5.083 10.768 1.00 98.06 134 TRP A N 1
ATOM 1000 C CA . TRP A 1 134 ? -6.153 4.184 11.922 1.00 98.06 134 TRP A CA 1
ATOM 1001 C C . TRP A 1 134 ? -5.077 3.103 11.969 1.00 98.06 134 TRP A C 1
ATOM 1003 O O . TRP A 1 134 ? -4.930 2.421 12.981 1.00 98.06 134 TRP A O 1
ATOM 1013 N N . GLY A 1 135 ? -4.337 2.924 10.883 1.00 97.81 135 GLY A N 1
ATOM 1014 C CA . GLY A 1 135 ? -3.255 1.964 10.806 1.00 97.81 135 GLY A CA 1
ATOM 1015 C C . GLY A 1 135 ? -2.594 1.981 9.441 1.00 97.81 135 GLY A C 1
ATOM 1016 O O . GLY A 1 135 ? -3.183 2.448 8.466 1.00 97.81 135 GLY A O 1
ATOM 1017 N N . ALA A 1 136 ? -1.388 1.444 9.365 1.00 97.75 136 ALA A N 1
ATOM 1018 C CA . ALA A 1 136 ? -0.675 1.231 8.116 1.00 97.75 136 ALA A CA 1
ATOM 1019 C C . ALA A 1 136 ? 0.325 0.082 8.264 1.00 97.75 136 ALA A C 1
ATOM 1021 O O . ALA A 1 136 ? 0.629 -0.374 9.371 1.00 97.75 136 ALA A O 1
ATOM 1022 N N . MET A 1 137 ? 0.811 -0.410 7.129 1.00 97.31 137 MET A N 1
ATOM 1023 C CA . MET A 1 137 ? 1.968 -1.299 7.097 1.00 97.31 137 MET A CA 1
ATOM 1024 C C . MET A 1 137 ? 3.237 -0.460 7.286 1.00 97.31 137 MET A C 1
ATOM 1026 O O . MET A 1 137 ? 3.522 0.422 6.478 1.00 97.31 137 MET A O 1
ATOM 1030 N N . ASP A 1 138 ? 3.960 -0.698 8.381 1.00 95.00 138 ASP A N 1
ATOM 1031 C CA . ASP A 1 138 ? 5.188 0.035 8.708 1.00 95.00 138 ASP A CA 1
ATOM 1032 C C . ASP A 1 138 ? 6.374 -0.527 7.919 1.00 95.00 138 ASP A C 1
ATOM 1034 O O . ASP A 1 138 ? 6.534 -1.748 7.823 1.00 95.00 138 ASP A O 1
ATOM 1038 N N . TRP A 1 139 ? 7.180 0.361 7.330 1.00 95.88 139 TRP A N 1
ATOM 1039 C CA . TRP A 1 139 ? 8.387 0.046 6.557 1.00 95.88 139 TRP A CA 1
ATOM 1040 C C . TRP A 1 139 ? 8.213 -1.088 5.530 1.00 95.88 139 TRP A C 1
ATOM 1042 O O . TRP A 1 139 ? 9.126 -1.861 5.237 1.00 95.88 139 TRP A O 1
ATOM 1052 N N . SER A 1 140 ? 7.005 -1.224 4.993 1.00 97.12 140 SER A N 1
ATOM 1053 C CA . SER A 1 140 ? 6.607 -2.302 4.097 1.00 97.12 140 SER A CA 1
ATOM 1054 C C . SER A 1 140 ? 5.393 -1.876 3.276 1.00 97.12 140 SER A C 1
ATOM 1056 O O . SER A 1 140 ? 4.752 -0.862 3.554 1.00 97.12 140 SER A O 1
ATOM 1058 N N . GLY A 1 141 ? 5.091 -2.616 2.215 1.00 96.69 141 GLY A N 1
ATOM 1059 C CA . GLY A 1 141 ? 4.003 -2.253 1.320 1.00 96.69 141 GLY A CA 1
ATOM 1060 C C . GLY A 1 141 ? 3.837 -3.216 0.159 1.00 96.69 141 GLY A C 1
ATOM 1061 O O . GLY A 1 141 ? 4.279 -4.365 0.199 1.00 96.69 141 GLY A O 1
ATOM 1062 N N . MET A 1 142 ? 3.179 -2.722 -0.882 1.00 98.06 142 MET A N 1
ATOM 1063 C CA . MET A 1 142 ? 2.879 -3.471 -2.093 1.00 98.06 142 MET A CA 1
ATOM 1064 C C . MET A 1 142 ? 3.729 -2.966 -3.249 1.00 98.06 142 MET A C 1
ATOM 1066 O O . MET A 1 142 ? 3.789 -1.767 -3.505 1.00 98.06 142 MET A O 1
ATOM 1070 N N . ILE A 1 143 ? 4.332 -3.886 -3.992 1.00 98.00 143 ILE A N 1
ATOM 1071 C CA . ILE A 1 143 ? 4.983 -3.589 -5.266 1.00 98.00 143 ILE A CA 1
ATOM 1072 C C . ILE A 1 143 ? 4.176 -4.237 -6.380 1.00 98.00 143 ILE A C 1
ATOM 1074 O O . ILE A 1 143 ? 3.816 -5.411 -6.298 1.00 98.00 143 ILE A O 1
ATOM 1078 N N . TYR A 1 144 ? 3.890 -3.469 -7.426 1.00 97.75 144 TYR A N 1
ATOM 1079 C CA . TYR A 1 144 ? 3.295 -3.991 -8.648 1.00 97.75 144 TYR A CA 1
ATOM 1080 C C . TYR A 1 144 ? 4.287 -3.877 -9.800 1.00 97.75 144 TYR A C 1
ATOM 1082 O O . TYR A 1 144 ? 4.802 -2.789 -10.052 1.00 97.75 144 TYR A O 1
ATOM 1090 N N . ILE A 1 145 ? 4.514 -4.974 -10.520 1.00 96.88 145 ILE A N 1
ATOM 1091 C CA . ILE A 1 145 ? 5.292 -4.974 -11.760 1.00 96.88 145 ILE A CA 1
ATOM 1092 C C . ILE A 1 145 ? 4.357 -5.256 -12.936 1.00 96.88 145 ILE A C 1
ATOM 1094 O O . ILE A 1 145 ? 3.880 -6.378 -13.118 1.00 96.88 145 ILE A O 1
ATOM 1098 N N . GLY A 1 146 ? 4.096 -4.230 -13.742 1.00 93.94 146 GLY A N 1
ATOM 1099 C CA . GLY A 1 146 ? 3.476 -4.377 -15.052 1.00 93.94 146 GLY A CA 1
ATOM 1100 C C . GLY A 1 146 ? 4.537 -4.759 -16.079 1.00 93.94 146 GLY A C 1
ATOM 1101 O O . GLY A 1 146 ? 5.485 -4.005 -16.279 1.00 93.94 146 GLY A O 1
ATOM 1102 N N . GLY A 1 147 ? 4.369 -5.905 -16.736 1.00 90.94 147 GLY A N 1
ATOM 1103 C CA . GLY A 1 147 ? 5.327 -6.411 -17.720 1.00 90.94 147 GLY A CA 1
ATOM 1104 C C . GLY A 1 147 ? 6.533 -7.116 -17.095 1.00 90.94 147 GLY A C 1
ATOM 1105 O O . GLY A 1 147 ? 6.436 -7.702 -16.018 1.00 90.94 147 GLY A O 1
ATOM 1106 N N . GLU A 1 148 ? 7.663 -7.081 -17.801 1.00 91.06 148 GLU A N 1
ATOM 1107 C CA . GLU A 1 148 ? 8.891 -7.799 -17.435 1.00 91.06 148 GLU A CA 1
ATOM 1108 C C . GLU A 1 148 ? 9.697 -7.056 -16.345 1.00 91.06 148 GLU A C 1
ATOM 1110 O O . GLU A 1 148 ? 10.154 -5.935 -16.598 1.00 91.06 148 GLU A O 1
ATOM 1115 N N . PRO A 1 149 ? 9.964 -7.668 -15.170 1.00 92.19 149 PRO A N 1
ATOM 1116 C CA . PRO A 1 149 ? 10.720 -7.030 -14.082 1.00 92.19 149 PRO A CA 1
ATOM 1117 C C . PRO A 1 149 ? 12.121 -6.545 -14.473 1.00 92.19 149 PRO A C 1
ATOM 1119 O O . PRO A 1 149 ? 12.595 -5.523 -13.978 1.00 92.19 149 PRO A O 1
ATOM 1122 N N . SER A 1 150 ? 12.787 -7.237 -15.402 1.00 89.62 150 SER A N 1
ATOM 1123 C CA . SER A 1 150 ? 14.116 -6.856 -15.897 1.00 89.62 150 SER A CA 1
ATOM 1124 C C . SER A 1 150 ? 14.138 -5.496 -16.605 1.00 89.62 150 SER A C 1
ATOM 1126 O O . SER A 1 150 ? 15.199 -4.888 -16.700 1.00 89.62 150 SER A O 1
ATOM 1128 N N . LYS A 1 151 ? 12.978 -4.986 -17.044 1.00 88.44 151 LYS A N 1
ATOM 1129 C CA . LYS A 1 151 ? 12.829 -3.677 -17.699 1.00 88.44 151 LYS A CA 1
ATOM 1130 C C . LYS A 1 151 ? 12.663 -2.513 -16.704 1.00 88.44 151 LYS A C 1
ATOM 1132 O O . LYS A 1 151 ? 12.527 -1.361 -17.116 1.00 88.44 151 LYS A O 1
ATOM 1137 N N . VAL A 1 152 ? 12.682 -2.768 -15.388 1.00 87.81 152 VAL A N 1
ATOM 1138 C CA . VAL A 1 152 ? 12.625 -1.737 -14.325 1.00 87.81 152 VAL A CA 1
ATOM 1139 C C . VAL A 1 152 ? 14.026 -1.157 -14.055 1.00 87.81 152 VAL A C 1
ATOM 1141 O O . VAL A 1 152 ? 14.535 -1.172 -12.941 1.00 87.81 152 VAL A O 1
ATOM 1144 N N . GLU A 1 153 ? 14.701 -0.642 -15.082 1.00 83.56 153 GLU A N 1
ATOM 1145 C CA . GLU A 1 153 ? 16.135 -0.300 -14.985 1.00 83.56 153 GLU A CA 1
ATOM 1146 C C . GLU A 1 153 ? 16.433 0.909 -14.074 1.00 83.56 153 GLU A C 1
ATOM 1148 O O . GLU A 1 153 ? 17.461 0.967 -13.402 1.00 83.56 153 GLU A O 1
ATOM 1153 N N . TRP A 1 154 ? 15.513 1.872 -14.005 1.00 84.62 154 TRP A N 1
ATOM 1154 C CA . TRP A 1 154 ? 15.653 3.127 -13.247 1.00 84.62 154 TRP A CA 1
ATOM 1155 C C . TRP A 1 154 ? 15.489 2.958 -11.724 1.00 84.62 154 TRP A C 1
ATOM 1157 O O . TRP A 1 154 ? 15.811 3.862 -10.941 1.00 84.62 154 TRP A O 1
ATOM 1167 N N . ARG A 1 155 ? 15.001 1.790 -11.295 1.00 89.31 155 ARG A N 1
ATOM 1168 C CA . ARG A 1 155 ? 14.984 1.323 -9.906 1.00 89.31 155 ARG A CA 1
ATOM 1169 C C . ARG A 1 155 ? 15.473 -0.126 -9.902 1.00 89.31 155 ARG A C 1
ATOM 1171 O O . ARG A 1 155 ? 14.646 -1.028 -9.966 1.00 89.31 155 ARG A O 1
ATOM 1178 N N . PRO A 1 156 ? 16.796 -0.364 -9.810 1.00 89.31 156 PRO A N 1
ATOM 1179 C CA . PRO A 1 156 ? 17.384 -1.692 -10.005 1.00 89.31 156 PRO A CA 1
ATOM 1180 C C . PRO A 1 156 ? 16.825 -2.801 -9.108 1.00 89.31 156 PRO A C 1
ATOM 1182 O O . PRO A 1 156 ? 16.884 -3.962 -9.493 1.00 89.31 156 PRO A O 1
ATOM 1185 N N . TRP A 1 157 ? 16.280 -2.455 -7.939 1.00 93.81 157 TRP A N 1
ATOM 1186 C CA . TRP A 1 157 ? 15.608 -3.385 -7.027 1.00 93.81 157 TRP A CA 1
ATOM 1187 C C . TRP A 1 157 ? 14.279 -3.931 -7.579 1.00 93.81 157 TRP A C 1
ATOM 1189 O O . TRP A 1 157 ? 13.808 -4.978 -7.152 1.00 93.81 157 TRP A O 1
ATOM 1199 N N . GLY A 1 158 ? 13.667 -3.264 -8.563 1.00 93.19 158 GLY A N 1
ATOM 1200 C CA . GLY A 1 158 ? 12.410 -3.696 -9.177 1.00 93.19 158 GLY A CA 1
ATOM 1201 C C . GLY A 1 158 ? 12.507 -5.055 -9.874 1.00 93.19 158 GLY A C 1
ATOM 1202 O O . GLY A 1 158 ? 11.514 -5.775 -9.945 1.00 93.19 158 GLY A O 1
ATOM 1203 N N . LYS A 1 159 ? 13.707 -5.441 -10.328 1.00 93.31 159 LYS A N 1
ATOM 1204 C CA . LYS A 1 159 ? 13.956 -6.729 -10.996 1.00 93.31 159 LYS A CA 1
ATOM 1205 C C . LYS A 1 159 ? 13.839 -7.942 -10.066 1.00 93.31 159 LYS A C 1
ATOM 1207 O O . LYS A 1 159 ? 13.713 -9.058 -10.558 1.00 93.31 159 LYS A O 1
ATOM 1212 N N . ASP A 1 160 ? 13.915 -7.727 -8.752 1.00 96.06 160 ASP A N 1
ATOM 1213 C CA . ASP A 1 160 ? 13.873 -8.802 -7.755 1.00 96.06 160 ASP A CA 1
ATOM 1214 C C . ASP A 1 160 ? 12.425 -9.256 -7.477 1.00 96.06 160 ASP A C 1
ATOM 1216 O O . ASP A 1 160 ? 12.189 -10.273 -6.821 1.00 96.06 160 ASP A O 1
ATOM 1220 N N . PHE A 1 161 ? 11.441 -8.522 -8.006 1.00 96.56 161 PHE A N 1
ATOM 1221 C CA . PHE A 1 161 ? 10.018 -8.817 -7.893 1.00 96.56 161 PHE A CA 1
ATOM 1222 C C . PHE A 1 161 ? 9.492 -9.618 -9.085 1.00 96.56 161 PHE A C 1
ATOM 1224 O O . PHE A 1 161 ? 10.042 -9.604 -10.184 1.00 96.56 161 PHE A O 1
ATOM 1231 N N . LYS A 1 162 ? 8.373 -10.310 -8.867 1.00 95.56 162 LYS A N 1
ATOM 1232 C CA . LYS A 1 162 ? 7.646 -11.034 -9.916 1.00 95.56 162 LYS A CA 1
ATOM 1233 C C . LYS A 1 162 ? 6.711 -10.073 -10.647 1.00 95.56 162 LYS A C 1
ATOM 1235 O O . LYS A 1 162 ? 6.294 -9.069 -10.070 1.00 95.56 162 LYS A O 1
ATOM 1240 N N . GLN A 1 163 ? 6.300 -10.417 -11.866 1.00 95.81 163 GLN A N 1
ATOM 1241 C CA . GLN A 1 163 ? 5.186 -9.727 -12.520 1.00 95.81 163 GLN A CA 1
ATOM 1242 C C . GLN A 1 163 ? 3.918 -9.784 -11.644 1.00 95.81 163 GLN A C 1
ATOM 1244 O O . GLN A 1 163 ? 3.631 -10.807 -11.017 1.00 95.81 163 GLN A O 1
ATOM 1249 N N . GLY A 1 164 ? 3.147 -8.696 -11.623 1.00 96.94 164 GLY A N 1
ATOM 1250 C CA . GLY A 1 164 ? 1.933 -8.555 -10.821 1.00 96.94 164 GLY A CA 1
ATOM 1251 C C . GLY A 1 164 ? 2.195 -8.004 -9.418 1.00 96.94 164 GLY A C 1
ATOM 1252 O O . GLY A 1 164 ? 3.161 -7.276 -9.193 1.00 96.94 164 GLY A O 1
ATOM 1253 N N . TYR A 1 165 ? 1.297 -8.313 -8.480 1.00 98.19 165 TYR A N 1
ATOM 1254 C CA . TYR A 1 165 ? 1.366 -7.834 -7.098 1.00 98.19 165 TYR A CA 1
ATOM 1255 C C . TYR A 1 165 ? 2.347 -8.648 -6.255 1.00 98.19 165 TYR A C 1
ATOM 1257 O O . TYR A 1 165 ? 2.352 -9.877 -6.293 1.00 98.19 165 TYR A O 1
ATOM 1265 N N . ASN A 1 166 ? 3.120 -7.954 -5.427 1.00 98.25 166 ASN A N 1
ATOM 1266 C CA . ASN A 1 166 ? 4.083 -8.528 -4.502 1.00 98.25 166 ASN A CA 1
ATOM 1267 C C . ASN A 1 166 ? 3.999 -7.802 -3.158 1.00 98.25 166 ASN A C 1
ATOM 1269 O O . ASN A 1 166 ? 3.839 -6.582 -3.121 1.00 98.25 166 ASN A O 1
ATOM 1273 N N . TYR A 1 167 ? 4.176 -8.540 -2.066 1.00 98.25 167 TYR A N 1
ATOM 1274 C CA . TYR A 1 167 ? 4.496 -7.944 -0.774 1.00 98.25 167 TYR A CA 1
ATOM 1275 C C . TYR A 1 167 ? 5.986 -7.591 -0.729 1.00 98.25 167 TYR A C 1
ATOM 1277 O O . TYR A 1 167 ? 6.827 -8.356 -1.211 1.00 98.25 167 TYR A O 1
ATOM 1285 N N . ALA A 1 168 ? 6.309 -6.439 -0.153 1.00 98.12 168 ALA A N 1
ATOM 1286 C CA . ALA A 1 168 ? 7.664 -5.929 -0.089 1.00 98.12 168 ALA A CA 1
ATOM 1287 C C . ALA A 1 168 ? 7.979 -5.294 1.264 1.00 98.12 168 ALA A C 1
ATOM 1289 O O . ALA A 1 168 ? 7.117 -4.690 1.902 1.00 98.12 168 ALA A O 1
ATOM 1290 N N . VAL A 1 169 ? 9.249 -5.376 1.648 1.00 98.00 169 VAL A N 1
ATOM 1291 C CA . VAL A 1 169 ? 9.800 -4.729 2.842 1.00 98.00 169 VAL A CA 1
ATOM 1292 C C . VAL A 1 169 ? 10.814 -3.678 2.406 1.00 98.00 169 VAL A C 1
ATOM 1294 O O . VAL A 1 169 ? 11.543 -3.874 1.431 1.00 98.00 169 VAL A O 1
ATOM 1297 N N . GLY A 1 170 ? 10.833 -2.550 3.108 1.00 96.38 170 GLY A N 1
ATOM 1298 C CA . GLY A 1 170 ? 11.776 -1.470 2.876 1.00 96.38 170 GLY A CA 1
ATOM 1299 C C . GLY A 1 170 ? 13.211 -1.871 3.203 1.00 96.38 170 GLY A C 1
ATOM 1300 O O . GLY A 1 170 ? 13.482 -2.581 4.173 1.00 96.38 170 GLY A O 1
ATOM 1301 N N . VAL A 1 171 ? 14.148 -1.355 2.422 1.00 96.56 171 VAL A N 1
ATOM 1302 C CA . VAL A 1 171 ? 15.585 -1.463 2.665 1.00 96.56 171 VAL A CA 1
ATOM 1303 C C . VAL A 1 171 ? 16.144 -0.050 2.708 1.00 96.56 171 VAL A C 1
ATOM 1305 O O . VAL A 1 171 ? 16.092 0.669 1.706 1.00 96.56 171 VAL A O 1
ATOM 1308 N N . ASP A 1 172 ? 16.646 0.325 3.884 1.00 93.69 172 ASP A N 1
ATOM 1309 C CA . ASP A 1 172 ? 17.239 1.636 4.143 1.00 93.69 172 ASP A CA 1
ATOM 1310 C C . ASP A 1 172 ? 18.470 1.842 3.264 1.00 93.69 172 ASP A C 1
ATOM 1312 O O . ASP A 1 172 ? 19.324 0.956 3.137 1.00 93.69 172 ASP A O 1
ATOM 1316 N N . ASN A 1 173 ? 18.556 3.018 2.655 1.00 88.62 173 ASN 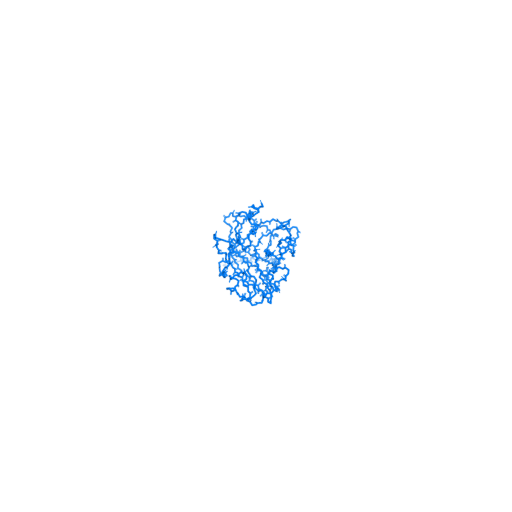A N 1
ATOM 1317 C CA . ASN A 1 173 ? 19.714 3.430 1.887 1.00 88.62 173 ASN A CA 1
ATOM 1318 C C . ASN A 1 173 ? 20.153 4.838 2.313 1.00 88.62 173 ASN A C 1
ATOM 1320 O O . ASN A 1 173 ? 19.771 5.831 1.687 1.00 88.62 173 ASN A O 1
ATOM 1324 N N . PRO A 1 174 ? 21.051 4.939 3.309 1.00 81.38 174 PRO A N 1
ATOM 1325 C CA . PRO A 1 174 ? 21.440 6.217 3.903 1.00 81.38 174 PRO A CA 1
ATOM 1326 C C . PRO A 1 174 ? 22.063 7.223 2.926 1.00 81.38 174 PRO A C 1
ATOM 1328 O O . PRO A 1 174 ? 22.138 8.414 3.221 1.00 81.38 174 PRO A O 1
ATOM 1331 N N . SER A 1 175 ? 22.563 6.750 1.781 1.00 81.56 175 SER A N 1
ATOM 1332 C CA . SER A 1 175 ? 23.245 7.574 0.775 1.00 81.56 175 SER A CA 1
ATOM 1333 C C . SER A 1 175 ? 22.341 7.989 -0.391 1.00 81.56 175 SER A C 1
ATOM 1335 O O . SER A 1 175 ? 22.831 8.586 -1.349 1.00 81.56 175 SER A O 1
ATOM 1337 N N . GLY A 1 176 ? 21.043 7.672 -0.357 1.00 85.88 176 GLY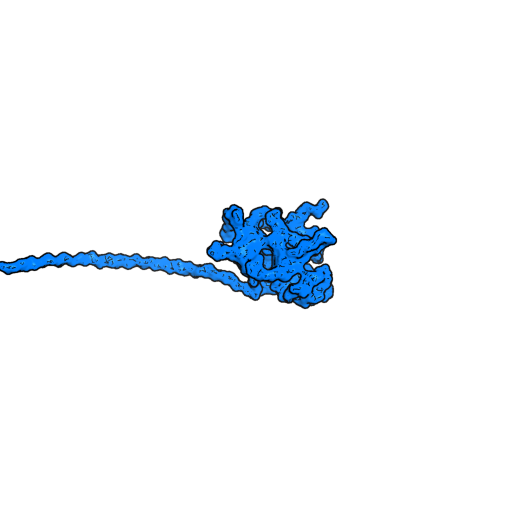 A N 1
ATOM 1338 C CA . GLY A 1 176 ? 20.149 7.977 -1.468 1.00 85.88 176 GLY A CA 1
ATOM 1339 C C . GLY A 1 176 ? 18.688 7.652 -1.192 1.00 85.88 176 GLY A C 1
ATOM 1340 O O . GLY A 1 176 ? 18.157 7.956 -0.130 1.00 85.88 176 GLY A O 1
ATOM 1341 N N . PHE A 1 177 ? 18.028 7.093 -2.204 1.00 90.06 177 PHE A N 1
ATOM 1342 C CA . PHE A 1 177 ? 16.661 6.611 -2.071 1.00 90.06 177 PHE A CA 1
ATOM 1343 C C . PHE A 1 177 ? 16.652 5.207 -1.487 1.00 90.06 177 PHE A C 1
ATOM 1345 O O . PHE A 1 177 ? 17.416 4.344 -1.941 1.00 90.06 177 PHE A O 1
ATOM 1352 N N . ASP A 1 178 ? 15.739 4.988 -0.549 1.00 94.25 178 ASP A N 1
ATOM 1353 C CA . ASP A 1 178 ? 15.426 3.663 -0.041 1.00 94.25 178 ASP A CA 1
ATOM 1354 C C . ASP A 1 178 ? 14.939 2.762 -1.175 1.00 94.25 178 ASP A C 1
ATOM 1356 O O . ASP A 1 178 ? 14.516 3.193 -2.257 1.00 94.25 178 ASP A O 1
ATOM 1360 N N . SER A 1 179 ? 15.013 1.469 -0.915 1.00 94.44 179 SER A N 1
ATOM 1361 C CA . SER A 1 179 ? 14.616 0.437 -1.860 1.00 94.44 179 SER A CA 1
ATOM 1362 C C . SER A 1 179 ? 13.615 -0.514 -1.229 1.00 94.44 179 SER A C 1
ATOM 1364 O O . SER A 1 179 ? 13.249 -0.383 -0.062 1.00 94.44 179 SER A O 1
ATOM 1366 N N . TYR A 1 180 ? 13.150 -1.462 -2.030 1.00 97.06 180 TYR A N 1
ATOM 1367 C CA . TYR A 1 180 ? 12.286 -2.536 -1.580 1.00 97.06 180 TYR A CA 1
ATOM 1368 C C . TYR A 1 180 ? 12.916 -3.873 -1.939 1.00 97.06 180 TYR A C 1
ATOM 1370 O O . TYR A 1 180 ? 13.551 -4.002 -2.983 1.00 97.06 180 TYR A O 1
ATOM 1378 N N . THR A 1 181 ? 12.689 -4.872 -1.095 1.00 97.81 181 THR A N 1
ATOM 1379 C CA . THR A 1 181 ? 13.019 -6.276 -1.359 1.00 97.81 181 THR A CA 1
ATOM 1380 C C . THR A 1 181 ? 11.765 -7.139 -1.183 1.00 97.81 181 THR A C 1
ATOM 1382 O O . THR A 1 181 ? 10.877 -6.747 -0.411 1.00 97.81 181 THR A O 1
ATOM 1385 N N . PRO A 1 182 ? 11.629 -8.285 -1.879 1.00 98.19 182 PRO A N 1
ATOM 1386 C CA . PRO A 1 182 ? 10.516 -9.202 -1.656 1.00 98.19 182 PRO A CA 1
ATOM 1387 C C . PRO A 1 182 ? 10.373 -9.594 -0.181 1.00 98.19 182 PRO A C 1
ATOM 1389 O O . PRO A 1 182 ? 11.334 -10.018 0.460 1.00 98.19 182 PRO A O 1
ATOM 1392 N N . GLY A 1 183 ? 9.158 -9.456 0.350 1.00 97.31 183 GLY A N 1
ATOM 1393 C CA . GLY A 1 183 ? 8.816 -9.874 1.708 1.00 97.31 183 GLY A CA 1
ATOM 1394 C C . GLY A 1 183 ? 8.209 -11.277 1.755 1.00 97.31 183 GLY A C 1
ATOM 1395 O O . GLY A 1 183 ? 7.681 -11.779 0.761 1.00 97.31 183 GLY A O 1
ATOM 1396 N N . ASP A 1 184 ? 8.229 -11.899 2.934 1.00 94.94 184 ASP A N 1
ATOM 1397 C CA . ASP A 1 184 ? 7.500 -13.142 3.200 1.00 94.94 184 ASP A CA 1
ATOM 1398 C C . ASP A 1 184 ? 6.071 -12.816 3.656 1.00 94.94 184 ASP A C 1
ATOM 1400 O O . ASP A 1 184 ? 5.857 -11.987 4.540 1.00 94.94 184 ASP A O 1
ATOM 1404 N N . ALA A 1 185 ? 5.076 -13.478 3.064 1.00 87.94 185 ALA A N 1
ATOM 1405 C CA . ALA A 1 185 ? 3.669 -13.251 3.381 1.00 87.94 185 ALA A CA 1
ATOM 1406 C C . ALA A 1 185 ? 3.338 -13.494 4.866 1.00 87.94 185 ALA A C 1
ATOM 1408 O O . ALA A 1 185 ? 2.409 -12.890 5.395 1.00 87.94 185 ALA A O 1
ATOM 1409 N N . LYS A 1 186 ? 4.105 -14.344 5.563 1.00 92.94 186 LYS A N 1
ATOM 1410 C CA . LYS A 1 186 ? 3.896 -14.607 6.998 1.00 92.94 186 LYS A CA 1
ATOM 1411 C C . LYS A 1 186 ? 4.231 -13.403 7.894 1.00 92.94 186 LYS A C 1
ATOM 1413 O O . LYS A 1 186 ? 3.759 -13.349 9.030 1.00 92.94 186 LYS A O 1
ATOM 1418 N N . ASP A 1 187 ? 5.036 -12.473 7.381 1.00 95.81 187 ASP A N 1
ATOM 1419 C CA . ASP A 1 187 ? 5.574 -11.320 8.108 1.00 95.81 187 ASP A CA 1
ATOM 1420 C C . ASP A 1 187 ? 4.787 -10.031 7.805 1.00 95.81 187 ASP A C 1
ATOM 1422 O O . ASP A 1 187 ? 5.209 -8.934 8.164 1.00 95.81 187 ASP A O 1
ATOM 1426 N N . ILE A 1 188 ? 3.635 -10.143 7.136 1.00 97.88 188 ILE A N 1
ATOM 1427 C CA . ILE A 1 188 ? 2.757 -9.008 6.851 1.00 97.88 188 ILE A CA 1
ATOM 1428 C C . ILE A 1 188 ? 2.074 -8.559 8.147 1.00 97.88 188 ILE A C 1
ATOM 1430 O O . ILE A 1 188 ? 1.254 -9.286 8.720 1.00 97.88 188 ILE A O 1
ATOM 1434 N N . ILE A 1 189 ? 2.367 -7.329 8.575 1.00 98.06 189 ILE A N 1
ATOM 1435 C CA . ILE A 1 189 ? 1.799 -6.714 9.778 1.00 98.06 189 ILE A CA 1
ATOM 1436 C C . ILE A 1 189 ? 1.134 -5.381 9.434 1.00 98.06 189 ILE A C 1
ATOM 1438 O O . ILE A 1 189 ? 1.754 -4.499 8.847 1.00 98.06 189 ILE A O 1
ATOM 1442 N N . LEU A 1 190 ? -0.115 -5.213 9.869 1.00 98.19 190 LEU A N 1
ATOM 1443 C CA . LEU A 1 190 ? -0.795 -3.921 9.929 1.00 98.19 190 LEU A CA 1
ATOM 1444 C C . LEU A 1 190 ? -0.680 -3.391 11.358 1.00 98.19 190 LEU A C 1
ATOM 1446 O O . LEU A 1 190 ? -1.267 -3.963 12.280 1.00 98.19 190 LEU A O 1
ATOM 1450 N N . LEU A 1 191 ? 0.070 -2.309 11.550 1.00 98.19 191 LEU A N 1
ATOM 1451 C CA . LEU A 1 191 ? 0.167 -1.638 12.841 1.00 98.19 191 LEU A CA 1
ATOM 1452 C C . LEU A 1 191 ? -1.010 -0.672 12.999 1.00 98.19 191 LEU A C 1
ATOM 1454 O O . LEU A 1 191 ? -1.280 0.141 12.118 1.00 98.19 191 LEU A O 1
ATOM 1458 N N . ILE A 1 192 ? -1.703 -0.753 14.132 1.00 98.31 192 ILE A N 1
ATOM 1459 C CA . ILE A 1 192 ? -2.788 0.159 14.489 1.00 98.31 192 ILE A CA 1
ATOM 1460 C C . ILE A 1 192 ? -2.212 1.353 15.244 1.00 98.31 192 ILE A C 1
ATOM 1462 O O . ILE A 1 192 ? -1.713 1.223 16.364 1.00 98.31 192 ILE A O 1
ATOM 1466 N N . ASP A 1 193 ? -2.313 2.519 14.616 1.00 97.75 193 ASP A N 1
ATOM 1467 C CA . ASP A 1 193 ? -1.975 3.821 15.176 1.00 97.75 193 ASP A CA 1
ATOM 1468 C C . ASP A 1 193 ? -2.722 4.915 14.399 1.00 97.75 193 ASP A C 1
ATOM 1470 O O . ASP A 1 193 ? -2.925 4.819 13.189 1.00 97.75 193 ASP A O 1
ATOM 1474 N N . THR A 1 194 ? -3.152 5.965 15.090 1.00 96.38 194 THR A N 1
ATOM 1475 C CA . THR A 1 194 ? -3.906 7.075 14.486 1.00 96.38 194 THR A CA 1
ATOM 1476 C C . THR A 1 194 ? -3.022 8.252 14.080 1.00 96.38 194 THR A C 1
ATOM 1478 O O . THR A 1 194 ? -3.520 9.247 13.557 1.00 96.38 194 THR A O 1
ATOM 1481 N N . THR A 1 195 ? -1.721 8.186 14.366 1.00 91.88 195 THR A N 1
ATOM 1482 C CA . THR A 1 195 ? -0.745 9.222 14.027 1.00 91.88 195 THR A CA 1
ATOM 1483 C C . THR A 1 195 ? 0.126 8.777 12.860 1.00 91.88 195 THR A C 1
ATOM 1485 O O . THR A 1 1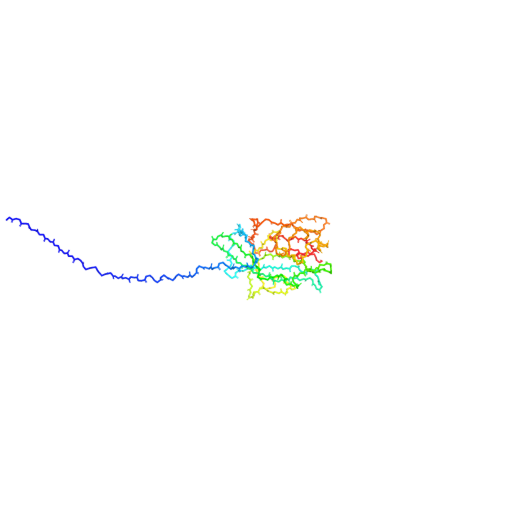95 ? 0.745 7.721 12.905 1.00 91.88 195 THR A O 1
ATOM 1488 N N . LEU A 1 196 ? 0.220 9.604 11.816 1.00 88.31 196 LEU A N 1
ATOM 1489 C CA . LEU A 1 196 ? 1.043 9.287 10.643 1.00 88.31 196 LEU A CA 1
ATOM 1490 C C . LEU A 1 196 ? 2.528 9.104 10.997 1.00 88.31 196 LEU A C 1
ATOM 1492 O O . LEU A 1 196 ? 3.190 8.250 10.427 1.00 88.31 196 LEU A O 1
ATOM 1496 N N . SER A 1 197 ? 3.032 9.846 11.988 1.00 90.38 197 SER A N 1
ATOM 1497 C CA . SER A 1 197 ? 4.422 9.760 12.458 1.00 90.38 197 SER A CA 1
ATOM 1498 C C . SER A 1 197 ? 4.771 8.453 13.181 1.00 90.38 197 SER A C 1
ATOM 1500 O O . SER A 1 197 ? 5.930 8.255 13.536 1.00 90.38 197 SER A O 1
ATOM 1502 N N . ALA A 1 198 ? 3.791 7.589 13.460 1.00 93.38 198 ALA A N 1
ATOM 1503 C CA . ALA A 1 198 ? 4.041 6.248 13.983 1.00 93.38 198 ALA A CA 1
ATOM 1504 C C . ALA A 1 198 ? 4.502 5.260 12.901 1.00 93.38 198 ALA A C 1
ATOM 1506 O O . ALA A 1 198 ? 4.944 4.166 13.246 1.00 93.38 198 ALA A O 1
ATOM 1507 N N . PHE A 1 199 ? 4.398 5.639 11.626 1.00 92.81 199 PHE A N 1
ATOM 1508 C CA . PHE A 1 199 ? 4.758 4.811 10.484 1.00 92.81 199 PHE A CA 1
ATOM 1509 C C . PHE A 1 199 ? 5.919 5.446 9.728 1.00 92.81 199 PHE A C 1
ATOM 1511 O O . PHE A 1 199 ? 5.999 6.668 9.601 1.00 92.81 199 PHE A O 1
ATOM 1518 N N . LYS A 1 200 ? 6.795 4.604 9.192 1.00 92.06 200 LYS A N 1
ATOM 1519 C CA . LYS A 1 200 ? 7.841 4.980 8.249 1.00 92.06 200 LYS A CA 1
ATOM 1520 C C . LYS A 1 200 ? 7.533 4.369 6.898 1.00 92.06 200 LYS A C 1
ATOM 1522 O O . LYS A 1 200 ? 7.252 3.175 6.797 1.00 92.06 200 LYS A O 1
ATOM 1527 N N . PHE A 1 201 ? 7.672 5.166 5.849 1.00 90.75 201 PHE A N 1
ATOM 1528 C CA . PHE A 1 201 ? 7.568 4.684 4.479 1.00 90.75 201 PHE A CA 1
ATOM 1529 C C . PHE A 1 201 ? 8.942 4.767 3.807 1.00 90.75 201 PHE A C 1
ATOM 1531 O O . PHE A 1 201 ? 9.629 5.774 3.979 1.00 90.75 201 PHE A O 1
ATOM 1538 N N . PRO A 1 202 ? 9.373 3.749 3.043 1.00 92.38 202 PRO A N 1
ATOM 1539 C CA . PRO A 1 202 ? 10.639 3.829 2.320 1.00 92.38 202 PRO A CA 1
ATOM 1540 C C . PRO A 1 202 ? 10.663 5.022 1.360 1.00 92.38 202 PRO A C 1
ATOM 1542 O O . PRO A 1 202 ? 9.791 5.152 0.498 1.00 92.38 202 PRO A O 1
ATOM 1545 N N . ASN A 1 203 ? 11.678 5.877 1.505 1.00 89.81 203 ASN A N 1
ATOM 1546 C CA . ASN A 1 203 ? 11.964 7.044 0.678 1.00 89.81 203 ASN A CA 1
ATOM 1547 C C . ASN A 1 203 ? 12.513 6.683 -0.699 1.00 89.81 203 ASN A C 1
ATOM 1549 O O . ASN A 1 203 ? 13.677 6.920 -1.015 1.00 89.81 203 ASN A O 1
ATOM 1553 N N . TRP A 1 204 ? 11.661 6.123 -1.547 1.00 88.19 204 TRP A N 1
ATOM 1554 C CA . TRP A 1 204 ? 12.068 5.597 -2.848 1.00 88.19 204 TRP A CA 1
ATOM 1555 C C . TRP A 1 204 ? 12.147 6.661 -3.965 1.00 88.19 204 TRP A C 1
ATOM 1557 O O . TRP A 1 204 ? 12.663 6.369 -5.051 1.00 88.19 204 TRP A O 1
ATOM 1567 N N . THR A 1 205 ? 11.665 7.890 -3.731 1.00 84.62 205 THR A N 1
ATOM 1568 C CA . THR A 1 205 ? 11.684 9.015 -4.702 1.00 84.62 205 THR A CA 1
ATOM 1569 C C . THR A 1 205 ? 12.094 10.370 -4.134 1.00 84.62 205 THR A C 1
ATOM 1571 O O . THR A 1 205 ? 12.309 11.296 -4.911 1.00 84.62 205 THR A O 1
ATOM 1574 N N . GLY A 1 206 ? 12.244 10.515 -2.816 1.00 73.06 206 GLY A N 1
ATOM 1575 C CA . GLY A 1 206 ? 12.507 11.803 -2.160 1.00 73.06 206 GLY A CA 1
ATOM 1576 C C . GLY A 1 206 ? 11.266 12.442 -1.540 1.00 73.06 206 GLY A C 1
ATOM 1577 O O . GLY A 1 206 ? 11.395 13.452 -0.851 1.00 73.06 206 GLY A O 1
ATOM 1578 N N . ILE A 1 207 ? 10.082 11.868 -1.769 1.00 67.38 207 ILE A N 1
ATOM 1579 C CA . ILE A 1 207 ? 8.798 12.340 -1.251 1.00 67.38 207 ILE A CA 1
ATOM 1580 C C . ILE A 1 207 ? 8.098 11.152 -0.602 1.00 67.38 207 ILE A C 1
ATOM 1582 O O . ILE A 1 207 ? 7.724 10.203 -1.289 1.00 67.38 207 ILE A O 1
ATOM 1586 N N . ASN A 1 208 ? 7.880 11.235 0.708 1.00 70.12 208 ASN A N 1
ATOM 1587 C CA . ASN A 1 208 ? 7.115 10.233 1.435 1.00 70.12 208 ASN A CA 1
ATOM 1588 C C . ASN A 1 208 ? 5.900 10.834 2.134 1.00 70.12 208 ASN A C 1
ATOM 1590 O O . ASN A 1 208 ? 5.964 11.992 2.560 1.00 70.12 208 ASN A O 1
ATOM 1594 N N . PRO A 1 209 ? 4.842 10.032 2.350 1.00 65.00 209 PRO A N 1
ATOM 1595 C CA . PRO A 1 209 ? 3.700 10.452 3.151 1.00 65.00 209 PRO A CA 1
ATOM 1596 C C . PRO A 1 209 ? 4.079 10.885 4.574 1.00 65.00 209 PRO A C 1
ATOM 1598 O O . PRO A 1 209 ? 3.526 11.845 5.090 1.00 65.00 209 PRO A O 1
ATOM 1601 N N . ASP A 1 210 ? 5.046 10.230 5.217 1.00 65.50 210 ASP A N 1
ATOM 1602 C CA . ASP A 1 210 ? 5.499 10.575 6.571 1.00 65.50 210 ASP A CA 1
ATOM 1603 C C . ASP A 1 210 ? 6.432 11.797 6.608 1.00 65.50 210 ASP A C 1
ATOM 1605 O O . ASP A 1 210 ? 6.626 12.397 7.664 1.00 65.50 210 ASP A O 1
ATOM 1609 N N . ASN A 1 211 ? 6.969 12.225 5.461 1.00 60.66 211 ASN A N 1
ATOM 1610 C CA . ASN A 1 211 ? 7.996 13.261 5.378 1.00 60.66 211 ASN A CA 1
ATOM 1611 C C . ASN A 1 211 ? 7.465 14.595 4.821 1.00 60.66 211 ASN A C 1
ATOM 1613 O O . ASN A 1 211 ? 8.093 15.236 3.978 1.00 60.66 211 ASN A O 1
ATOM 1617 N N . HIS A 1 212 ? 6.318 15.058 5.332 1.00 48.72 212 HIS A N 1
ATOM 1618 C CA . HIS A 1 212 ? 5.739 16.371 4.998 1.00 48.72 212 HIS A CA 1
ATOM 1619 C C . HIS A 1 212 ? 6.611 17.582 5.406 1.00 48.72 212 HIS A C 1
ATOM 1621 O O . HIS A 1 212 ? 6.240 18.728 5.150 1.00 48.72 212 HIS A O 1
ATOM 1627 N N . THR A 1 213 ? 7.788 17.363 5.994 1.00 36.91 213 THR A N 1
ATOM 1628 C CA . THR A 1 213 ? 8.776 18.397 6.320 1.00 36.91 213 THR A CA 1
ATOM 1629 C C . THR A 1 213 ? 10.019 18.262 5.446 1.00 36.91 213 THR A C 1
ATOM 1631 O O . THR A 1 213 ? 11.018 17.701 5.886 1.00 36.91 213 THR A O 1
ATOM 1634 N N . LYS A 1 214 ? 9.954 18.793 4.220 1.00 32.88 214 LYS A N 1
ATOM 1635 C CA . LYS A 1 214 ? 11.083 19.364 3.454 1.00 32.88 214 LYS A CA 1
ATOM 1636 C C . LYS A 1 214 ? 10.550 19.953 2.141 1.00 32.88 214 LYS A C 1
ATOM 1638 O O . LYS A 1 214 ? 10.543 19.307 1.098 1.00 32.88 214 LYS A O 1
ATOM 1643 N N . LYS A 1 215 ? 10.072 21.193 2.224 1.00 31.81 215 LYS A N 1
ATOM 1644 C CA . LYS A 1 215 ? 10.189 22.169 1.138 1.00 31.81 215 LYS A CA 1
ATOM 1645 C C . LYS A 1 215 ? 11.177 23.228 1.591 1.00 31.81 215 LYS A C 1
ATOM 1647 O O . LYS A 1 215 ? 11.141 23.539 2.803 1.00 31.81 215 LYS A O 1
#